Protein AF-A0A7V9K5A1-F1 (afdb_monomer_lite)

Structure (mmCIF, N/CA/C/O backbone):
data_AF-A0A7V9K5A1-F1
#
_entry.id   AF-A0A7V9K5A1-F1
#
loop_
_atom_site.group_PDB
_atom_site.id
_atom_site.type_symbol
_atom_site.label_atom_id
_atom_site.label_alt_id
_atom_site.label_comp_id
_atom_site.label_asym_id
_atom_site.label_entity_id
_atom_site.label_seq_id
_atom_site.pdbx_PDB_ins_code
_atom_site.Cartn_x
_atom_site.Cartn_y
_atom_site.Cartn_z
_atom_site.occupancy
_atom_site.B_iso_or_equiv
_atom_site.auth_seq_id
_atom_site.auth_comp_id
_atom_site.auth_asym_id
_atom_site.auth_atom_id
_atom_site.pdbx_PDB_model_num
ATOM 1 N N . MET A 1 1 ? 57.295 -11.179 -77.279 1.00 50.59 1 MET A N 1
ATOM 2 C CA . MET A 1 1 ? 57.535 -10.781 -75.876 1.00 50.59 1 MET A CA 1
ATOM 3 C C . MET A 1 1 ? 56.888 -9.424 -75.658 1.00 50.59 1 MET A C 1
ATOM 5 O O . MET A 1 1 ? 57.442 -8.453 -76.146 1.00 50.59 1 MET A O 1
ATOM 9 N N . ASN A 1 2 ? 55.688 -9.393 -75.067 1.00 54.12 2 ASN A N 1
ATOM 10 C CA . ASN A 1 2 ? 55.142 -8.323 -74.210 1.00 54.12 2 ASN A CA 1
ATOM 11 C C . ASN A 1 2 ? 53.622 -8.500 -74.092 1.00 54.12 2 ASN A C 1
ATOM 13 O O . ASN A 1 2 ? 52.881 -7.949 -74.892 1.00 54.12 2 ASN A O 1
ATOM 17 N N . ASP A 1 3 ? 53.181 -9.272 -73.096 1.00 53.16 3 ASP A N 1
ATOM 18 C CA . ASP A 1 3 ? 51.768 -9.303 -72.670 1.00 53.16 3 ASP A CA 1
ATOM 19 C C . ASP A 1 3 ? 51.605 -9.429 -71.136 1.00 53.16 3 ASP A C 1
ATOM 21 O O . ASP A 1 3 ? 50.509 -9.600 -70.612 1.00 53.16 3 ASP A O 1
ATOM 25 N N . CYS A 1 4 ? 52.697 -9.296 -70.370 1.00 55.16 4 CYS A N 1
ATOM 26 C CA . CYS A 1 4 ? 52.668 -9.433 -68.906 1.00 55.16 4 CYS A CA 1
ATOM 27 C C . CYS A 1 4 ? 52.349 -8.121 -68.158 1.00 55.16 4 CYS A C 1
ATOM 29 O O . CYS A 1 4 ? 52.105 -8.154 -66.955 1.00 55.16 4 CYS A O 1
ATOM 31 N N . SER A 1 5 ? 52.329 -6.962 -68.829 1.00 60.62 5 SER A N 1
ATOM 32 C CA . SER A 1 5 ? 52.130 -5.657 -68.168 1.00 60.62 5 SER A CA 1
ATOM 33 C C . SER A 1 5 ? 50.655 -5.295 -67.933 1.00 60.62 5 SER A C 1
ATOM 35 O O . SER A 1 5 ? 50.351 -4.609 -66.962 1.00 60.62 5 SER A O 1
ATOM 37 N N . GLY A 1 6 ? 49.724 -5.782 -68.763 1.00 65.25 6 GLY A N 1
ATOM 38 C CA . GLY A 1 6 ? 48.288 -5.490 -68.616 1.00 65.25 6 GLY A CA 1
ATOM 39 C C . GLY A 1 6 ? 47.618 -6.239 -67.457 1.00 65.25 6 GLY A C 1
ATOM 40 O O . GLY A 1 6 ? 46.734 -5.701 -66.794 1.00 65.25 6 GLY A O 1
ATOM 41 N N . GLN A 1 7 ? 48.079 -7.457 -67.155 1.00 67.94 7 GLN A N 1
ATOM 42 C CA . GLN A 1 7 ? 47.508 -8.286 -66.085 1.00 67.94 7 GLN A CA 1
ATOM 43 C C . GLN A 1 7 ? 47.865 -7.773 -64.678 1.00 67.94 7 GLN A C 1
ATOM 45 O O . GLN A 1 7 ? 47.037 -7.848 -63.772 1.00 67.94 7 GLN A O 1
ATOM 50 N N . GLY A 1 8 ? 49.055 -7.183 -64.495 1.00 75.00 8 GLY A N 1
ATOM 51 C CA . GLY A 1 8 ? 49.462 -6.584 -63.217 1.00 75.00 8 GLY A CA 1
ATOM 52 C C . GLY A 1 8 ? 48.643 -5.346 -62.825 1.00 75.00 8 GLY A C 1
ATOM 53 O O . GLY A 1 8 ? 48.349 -5.153 -61.646 1.00 75.00 8 GLY A O 1
ATOM 54 N N . SER A 1 9 ? 48.211 -4.544 -63.806 1.00 80.81 9 SER A N 1
ATOM 55 C CA . SER A 1 9 ? 47.408 -3.333 -63.567 1.00 80.81 9 SER A CA 1
ATOM 56 C C . SER A 1 9 ? 45.998 -3.665 -63.078 1.00 80.81 9 SER A C 1
ATOM 58 O O . SER A 1 9 ? 45.527 -3.078 -62.111 1.00 80.81 9 SER A O 1
ATOM 60 N N . ILE A 1 10 ? 45.342 -4.656 -63.693 1.00 85.56 10 ILE A N 1
ATOM 61 C CA . ILE A 1 10 ? 43.977 -5.057 -63.317 1.00 85.56 10 ILE A CA 1
ATOM 62 C C . ILE A 1 10 ? 43.953 -5.642 -61.898 1.00 85.56 10 ILE A C 1
ATOM 64 O O . ILE A 1 10 ? 43.042 -5.353 -61.125 1.00 85.56 10 ILE A O 1
ATOM 68 N N . ALA A 1 11 ? 44.968 -6.431 -61.530 1.00 88.56 11 ALA A N 1
ATOM 69 C CA . ALA A 1 11 ? 45.096 -6.966 -60.176 1.00 88.56 11 ALA A CA 1
ATOM 70 C C . ALA A 1 11 ? 45.315 -5.857 -59.128 1.00 88.56 11 ALA A C 1
ATOM 72 O O . ALA A 1 11 ? 44.741 -5.923 -58.039 1.00 88.56 11 ALA A O 1
ATOM 73 N N . SER A 1 12 ? 46.095 -4.823 -59.462 1.00 89.31 12 SER A N 1
ATOM 74 C CA . SER A 1 12 ? 46.315 -3.662 -58.591 1.00 89.31 12 SER A CA 1
ATOM 75 C C . SER A 1 12 ? 45.040 -2.833 -58.401 1.00 89.31 12 SER A C 1
ATOM 77 O O . SER A 1 12 ? 44.660 -2.566 -57.260 1.00 89.31 12 SER A O 1
ATOM 79 N N . ASP A 1 13 ? 44.336 -2.506 -59.489 1.00 91.94 13 ASP A N 1
ATOM 80 C CA . ASP A 1 13 ? 43.082 -1.740 -59.454 1.00 91.94 13 ASP A CA 1
ATOM 81 C C . ASP A 1 13 ? 41.981 -2.491 -58.696 1.00 91.94 13 ASP A C 1
ATOM 83 O O . ASP A 1 13 ? 41.226 -1.903 -57.917 1.00 91.94 13 ASP A O 1
ATOM 87 N N . ALA A 1 14 ? 41.889 -3.811 -58.886 1.00 92.38 14 ALA A N 1
ATOM 88 C CA . ALA A 1 14 ? 40.959 -4.653 -58.141 1.00 92.38 14 ALA A CA 1
ATOM 89 C C . ALA A 1 14 ? 41.291 -4.659 -56.641 1.00 92.38 14 ALA A C 1
ATOM 91 O O . ALA A 1 14 ? 40.394 -4.495 -55.814 1.00 92.38 14 ALA A O 1
ATOM 92 N N . ALA A 1 15 ? 42.570 -4.787 -56.276 1.00 93.25 15 ALA A N 1
ATOM 93 C CA . ALA A 1 15 ? 42.999 -4.748 -54.882 1.00 93.25 15 ALA A CA 1
ATOM 94 C C . ALA A 1 15 ? 42.748 -3.374 -54.235 1.00 93.25 15 ALA A C 1
ATOM 96 O O . ALA A 1 15 ? 42.379 -3.303 -53.063 1.00 93.25 15 ALA A O 1
ATOM 97 N N . GLU A 1 16 ? 42.906 -2.281 -54.982 1.00 95.00 16 GLU A N 1
ATOM 98 C CA . GLU A 1 16 ? 42.612 -0.927 -54.507 1.00 95.00 16 GLU A CA 1
ATOM 99 C C . GLU A 1 16 ? 41.114 -0.695 -54.300 1.00 95.00 16 GLU A C 1
ATOM 101 O O . GLU A 1 16 ? 40.710 -0.197 -53.247 1.00 95.00 16 GLU A O 1
ATOM 106 N N . ARG A 1 17 ? 40.272 -1.152 -55.235 1.00 95.62 17 ARG A N 1
ATOM 107 C CA . ARG A 1 17 ? 38.810 -1.117 -55.075 1.00 95.62 17 ARG A CA 1
ATOM 108 C C . ARG A 1 17 ? 38.350 -1.924 -53.868 1.00 95.62 17 ARG A C 1
ATOM 110 O O . ARG A 1 17 ? 37.529 -1.436 -53.099 1.00 95.62 17 ARG A O 1
ATOM 117 N N . VAL A 1 18 ? 38.898 -3.124 -53.663 1.00 96.94 18 VAL A N 1
ATOM 118 C CA . VAL A 1 18 ? 38.578 -3.942 -52.482 1.00 96.94 18 VAL A CA 1
ATOM 119 C C . VAL A 1 18 ? 38.987 -3.221 -51.196 1.00 96.94 18 VAL A C 1
ATOM 121 O O . VAL A 1 18 ? 38.174 -3.135 -50.281 1.00 96.94 18 VAL A O 1
ATOM 124 N N . ARG A 1 19 ? 40.189 -2.628 -51.131 1.00 96.31 19 ARG A N 1
ATOM 125 C CA . ARG A 1 19 ? 40.619 -1.833 -49.963 1.00 96.31 19 ARG A CA 1
ATOM 126 C C . ARG A 1 19 ? 39.696 -0.642 -49.696 1.00 96.31 19 ARG A C 1
ATOM 128 O O . ARG A 1 19 ? 39.358 -0.392 -48.544 1.00 96.31 19 ARG A O 1
ATOM 135 N N . SER A 1 20 ? 39.258 0.060 -50.741 1.00 97.94 20 SER A N 1
ATOM 136 C CA . SER A 1 20 ? 38.322 1.183 -50.615 1.00 97.94 20 SER A CA 1
ATOM 137 C C . SER A 1 20 ? 36.955 0.742 -50.081 1.00 97.94 20 SER A C 1
ATOM 139 O O . SER A 1 20 ? 36.425 1.379 -49.173 1.00 97.94 20 SER A O 1
ATOM 141 N N . ILE A 1 21 ? 36.412 -0.372 -50.583 1.00 97.94 21 ILE A N 1
ATOM 142 C CA . ILE A 1 21 ? 35.133 -0.924 -50.113 1.00 97.94 21 ILE A CA 1
ATOM 143 C C . ILE A 1 21 ? 35.238 -1.370 -48.654 1.00 97.94 21 ILE A C 1
ATOM 145 O O . ILE A 1 21 ? 34.337 -1.082 -47.872 1.00 97.94 21 ILE A O 1
ATOM 149 N N . VAL A 1 22 ? 36.330 -2.039 -48.275 1.00 97.88 22 VAL A N 1
ATOM 150 C CA . VAL A 1 22 ? 36.548 -2.473 -46.888 1.00 97.88 22 VAL A CA 1
ATOM 151 C C . VAL A 1 22 ? 36.646 -1.265 -45.958 1.00 97.88 22 VAL A C 1
ATOM 153 O O . VAL A 1 22 ? 35.932 -1.229 -44.965 1.00 97.88 22 VAL A O 1
ATOM 156 N N . ALA A 1 23 ? 37.420 -0.236 -46.312 1.00 97.69 23 ALA A N 1
ATOM 157 C CA . ALA A 1 23 ? 37.512 0.986 -45.511 1.00 97.69 23 ALA A CA 1
ATOM 158 C C . ALA A 1 23 ? 36.153 1.703 -45.377 1.00 97.69 23 ALA A C 1
ATOM 160 O O . ALA A 1 23 ? 35.794 2.169 -44.295 1.00 97.69 23 ALA A O 1
ATOM 161 N N . ALA A 1 24 ? 35.364 1.752 -46.457 1.00 97.81 24 ALA A N 1
ATOM 162 C CA . ALA A 1 24 ? 34.010 2.296 -46.418 1.00 97.81 24 ALA A CA 1
ATOM 163 C C . ALA A 1 24 ? 33.099 1.470 -45.491 1.00 97.81 24 ALA A C 1
ATOM 165 O O . ALA A 1 24 ? 32.431 2.037 -44.627 1.00 97.81 24 ALA A O 1
ATOM 166 N N . ALA A 1 25 ? 33.120 0.141 -45.609 1.00 98.19 25 ALA A N 1
ATOM 167 C CA . ALA A 1 25 ? 32.341 -0.761 -44.765 1.00 98.19 25 ALA A CA 1
ATOM 168 C C . ALA A 1 25 ? 32.749 -0.682 -43.283 1.00 98.19 25 ALA A C 1
ATOM 170 O O . ALA A 1 25 ? 31.884 -0.680 -42.412 1.00 98.19 25 ALA A O 1
ATOM 171 N N . GLU A 1 26 ? 34.043 -0.565 -42.982 1.00 98.00 26 GLU A N 1
ATOM 172 C CA . GLU A 1 26 ? 34.558 -0.373 -41.622 1.00 98.00 26 GLU A CA 1
ATOM 173 C C . GLU A 1 26 ? 34.104 0.962 -41.026 1.00 98.00 26 GLU A C 1
ATOM 175 O O . GLU A 1 26 ? 33.678 1.005 -39.869 1.00 98.00 26 GLU A O 1
ATOM 180 N N . SER A 1 27 ? 34.143 2.039 -41.819 1.00 98.00 27 SER A N 1
ATOM 181 C CA . SER A 1 27 ? 33.654 3.353 -41.391 1.00 98.00 27 SER A CA 1
ATOM 182 C C . SER A 1 27 ? 32.149 3.337 -41.104 1.00 98.00 27 SER A C 1
ATOM 184 O O . SER A 1 27 ? 31.703 3.865 -40.084 1.00 98.00 27 SER A O 1
ATOM 186 N N . GLU A 1 28 ? 31.374 2.646 -41.941 1.00 98.12 28 GLU A N 1
ATOM 187 C CA . GLU A 1 28 ? 29.933 2.494 -41.765 1.00 98.12 28 GLU A CA 1
ATOM 188 C C . GLU A 1 28 ? 29.614 1.628 -40.540 1.00 98.12 28 GLU A C 1
ATOM 190 O O . GLU A 1 28 ? 28.780 1.994 -39.716 1.00 98.12 28 GLU A O 1
ATOM 195 N N . ALA A 1 29 ? 30.342 0.527 -40.340 1.00 98.25 29 ALA A N 1
ATOM 196 C CA . ALA A 1 29 ? 30.197 -0.321 -39.162 1.00 98.25 29 ALA A CA 1
ATOM 197 C C . ALA A 1 29 ? 30.581 0.410 -37.863 1.00 98.25 29 ALA A C 1
ATOM 199 O O . ALA A 1 29 ? 29.971 0.187 -36.815 1.00 98.25 29 ALA A O 1
ATOM 200 N N . ALA A 1 30 ? 31.588 1.288 -37.898 1.00 98.12 30 ALA A N 1
ATOM 201 C CA . ALA A 1 30 ? 31.929 2.143 -36.763 1.00 98.12 30 ALA A CA 1
ATOM 202 C C . ALA A 1 30 ? 30.800 3.133 -36.444 1.00 98.12 30 ALA A C 1
ATOM 204 O O . ALA A 1 30 ? 30.452 3.295 -35.274 1.00 98.12 30 ALA A O 1
ATOM 205 N N . ARG A 1 31 ? 30.180 3.725 -37.472 1.00 98.38 31 ARG A N 1
ATOM 206 C CA . ARG A 1 31 ? 29.032 4.621 -37.307 1.00 98.38 31 ARG A CA 1
ATOM 207 C C . ARG A 1 31 ? 27.826 3.903 -36.704 1.00 98.38 31 ARG A C 1
ATOM 209 O O . ARG A 1 31 ? 27.299 4.373 -35.703 1.00 98.38 31 ARG A O 1
ATOM 216 N N . ILE A 1 32 ? 27.455 2.742 -37.246 1.00 98.25 32 ILE A N 1
ATOM 217 C CA . ILE A 1 32 ? 26.324 1.946 -36.744 1.00 98.25 32 ILE A CA 1
ATOM 218 C C . ILE A 1 32 ? 26.537 1.564 -35.275 1.00 98.25 32 ILE A C 1
ATOM 220 O O . ILE A 1 32 ? 25.612 1.669 -34.474 1.00 98.25 32 ILE A O 1
ATOM 224 N N . ARG A 1 33 ? 27.755 1.150 -34.892 1.00 97.75 33 ARG A N 1
ATOM 225 C CA . ARG A 1 33 ? 28.067 0.838 -33.486 1.00 97.75 33 ARG A CA 1
ATOM 226 C C . ARG A 1 33 ? 27.899 2.051 -32.581 1.00 97.75 33 ARG A C 1
ATOM 228 O O . ARG A 1 33 ? 27.247 1.940 -31.551 1.00 97.75 33 ARG A O 1
ATOM 235 N N . TYR A 1 34 ? 28.442 3.198 -32.981 1.00 98.31 34 TYR A N 1
ATOM 236 C CA . TYR A 1 34 ? 28.324 4.429 -32.204 1.00 98.31 34 TYR A CA 1
ATOM 237 C C . TYR A 1 34 ? 26.862 4.877 -32.041 1.00 98.31 34 TYR A C 1
ATOM 239 O O . TYR A 1 34 ? 26.450 5.270 -30.950 1.00 98.31 34 TYR A O 1
ATOM 247 N N . GLU A 1 35 ? 26.061 4.788 -33.106 1.00 98.38 35 GLU A N 1
ATOM 248 C CA . GLU A 1 35 ? 24.625 5.083 -33.065 1.00 98.38 35 GLU A CA 1
ATOM 249 C C . GLU A 1 35 ? 23.886 4.118 -32.129 1.00 98.38 35 GLU A C 1
ATOM 251 O O . GLU A 1 35 ? 23.182 4.563 -31.224 1.00 98.38 35 GLU A O 1
ATOM 256 N N . ALA A 1 36 ? 24.127 2.810 -32.260 1.00 98.31 36 ALA A N 1
ATOM 257 C CA . ALA A 1 36 ? 23.511 1.796 -31.408 1.00 98.31 36 ALA A CA 1
ATOM 258 C C . ALA A 1 36 ? 23.883 1.960 -29.924 1.00 98.31 36 ALA A C 1
ATOM 260 O O . ALA A 1 36 ? 23.025 1.823 -29.051 1.00 98.31 36 ALA A O 1
ATOM 261 N N . GLU A 1 37 ? 25.142 2.280 -29.616 1.00 98.12 37 GLU A N 1
ATOM 262 C CA . GLU A 1 37 ? 25.592 2.558 -28.247 1.00 98.12 37 GLU A CA 1
ATOM 263 C C . GLU A 1 37 ? 24.910 3.801 -27.675 1.00 98.12 37 GLU A C 1
ATOM 265 O O . GLU A 1 37 ? 24.451 3.792 -26.530 1.00 98.12 37 GLU A O 1
ATOM 270 N N . ARG A 1 38 ? 24.799 4.866 -28.472 1.00 98.25 38 ARG A N 1
ATOM 271 C CA . ARG A 1 38 ? 24.118 6.095 -28.065 1.00 98.25 38 ARG A CA 1
ATOM 272 C C . ARG A 1 38 ? 22.631 5.854 -27.810 1.00 98.25 38 ARG A C 1
ATOM 274 O O . ARG A 1 38 ? 22.099 6.348 -26.815 1.00 98.25 38 ARG A O 1
ATOM 281 N N . ASP A 1 39 ? 21.973 5.079 -28.662 1.00 98.00 39 ASP A N 1
ATOM 282 C CA . ASP A 1 39 ? 20.566 4.718 -28.500 1.00 98.00 39 ASP A CA 1
ATOM 283 C C . ASP A 1 39 ? 20.348 3.837 -27.269 1.00 98.00 39 ASP A C 1
ATOM 285 O O . ASP A 1 39 ? 19.442 4.105 -26.477 1.00 98.00 39 ASP A O 1
ATOM 289 N N . ALA A 1 40 ? 21.225 2.856 -27.035 1.00 97.94 40 ALA A N 1
ATOM 290 C CA . ALA A 1 40 ? 21.198 2.038 -25.827 1.00 97.94 40 ALA A CA 1
ATOM 291 C C . ALA A 1 40 ? 21.363 2.894 -24.561 1.00 97.94 40 ALA A C 1
ATOM 293 O O . ALA A 1 40 ? 20.607 2.733 -23.602 1.00 97.94 40 ALA A O 1
ATOM 294 N N . GLN A 1 41 ? 22.294 3.853 -24.563 1.00 97.62 41 GLN A N 1
ATOM 295 C CA . GLN A 1 41 ? 22.484 4.781 -23.444 1.00 97.62 41 GLN A CA 1
ATOM 296 C C . GLN A 1 41 ? 21.258 5.669 -23.208 1.00 97.62 41 GLN A C 1
ATOM 298 O O . GLN A 1 41 ? 20.864 5.888 -22.061 1.00 97.62 41 GLN A O 1
ATOM 303 N N . ASN A 1 42 ? 20.630 6.166 -24.274 1.00 98.06 42 ASN A N 1
ATOM 304 C CA . ASN A 1 42 ? 19.407 6.957 -24.161 1.00 98.06 42 ASN A CA 1
ATOM 305 C C . ASN A 1 42 ? 18.246 6.121 -23.612 1.00 98.06 42 ASN A C 1
ATOM 307 O O . ASN A 1 42 ? 17.504 6.597 -22.753 1.00 98.06 42 ASN A O 1
ATOM 311 N N . HIS A 1 43 ? 18.115 4.872 -24.061 1.00 98.06 43 HIS A N 1
ATOM 312 C CA . HIS A 1 43 ? 17.088 3.959 -23.575 1.00 98.06 43 HIS A CA 1
ATOM 313 C C . HIS A 1 43 ? 17.286 3.619 -22.093 1.00 98.06 43 HIS A C 1
ATOM 315 O O . HIS A 1 43 ? 16.324 3.647 -21.329 1.00 98.06 43 HIS A O 1
ATOM 321 N N . LEU A 1 44 ? 18.526 3.354 -21.664 1.00 97.44 44 LEU A N 1
ATOM 322 C CA . LEU A 1 44 ? 18.850 3.109 -20.255 1.00 97.44 44 LEU A CA 1
ATOM 323 C C . LEU A 1 44 ? 18.500 4.313 -19.380 1.00 97.44 44 LEU A C 1
ATOM 325 O O . LEU A 1 44 ? 17.819 4.144 -18.372 1.00 97.44 44 LEU A O 1
ATOM 329 N N . ARG A 1 45 ? 18.882 5.525 -19.800 1.00 97.50 45 ARG A N 1
ATOM 330 C CA . ARG A 1 45 ? 18.532 6.757 -19.080 1.00 97.50 45 ARG A CA 1
ATOM 331 C C . ARG A 1 45 ? 17.016 6.929 -18.970 1.00 97.50 45 ARG A C 1
ATOM 333 O O . ARG A 1 45 ? 16.503 7.204 -17.891 1.00 97.50 45 ARG A O 1
ATOM 340 N N . GLY A 1 46 ? 16.291 6.709 -20.067 1.00 97.38 46 GLY A N 1
ATOM 341 C CA . GLY A 1 46 ? 14.830 6.781 -20.072 1.00 97.38 46 GLY A CA 1
ATOM 342 C C . GLY A 1 46 ? 14.174 5.746 -19.152 1.00 97.38 46 GLY A C 1
ATOM 343 O O . GLY A 1 46 ? 13.227 6.074 -18.439 1.00 97.38 46 GLY A O 1
ATOM 344 N N . ALA A 1 47 ? 14.684 4.513 -19.130 1.00 97.50 47 ALA A N 1
ATOM 345 C CA . ALA A 1 47 ? 14.186 3.453 -18.257 1.00 97.50 47 ALA A CA 1
ATOM 346 C C . ALA A 1 47 ? 14.471 3.739 -16.773 1.00 97.50 47 ALA A C 1
ATOM 348 O O . ALA A 1 47 ? 13.606 3.519 -15.925 1.00 97.50 47 ALA A O 1
ATOM 349 N N . GLU A 1 48 ? 15.653 4.268 -16.453 1.00 97.38 48 GLU A N 1
ATOM 350 C CA . GLU A 1 48 ? 16.030 4.651 -15.090 1.00 97.38 48 GLU A CA 1
ATOM 351 C C . GLU A 1 48 ? 15.143 5.785 -14.562 1.00 97.38 48 GLU A C 1
ATOM 353 O O . GLU A 1 48 ? 14.574 5.669 -13.477 1.00 97.38 48 GLU A O 1
ATOM 358 N N . GLU A 1 49 ? 14.929 6.835 -15.358 1.00 97.88 49 GLU A N 1
ATOM 359 C CA . GLU A 1 49 ? 14.030 7.935 -14.995 1.00 97.88 49 GLU A CA 1
ATOM 360 C C . GLU A 1 49 ? 12.595 7.452 -14.740 1.00 97.88 49 GLU A C 1
ATOM 362 O O . GLU A 1 49 ? 11.940 7.906 -13.800 1.00 97.88 49 GLU A O 1
ATOM 367 N N . GLN A 1 50 ? 12.094 6.520 -15.557 1.00 95.69 50 GLN A N 1
ATOM 368 C CA . GLN A 1 50 ? 10.773 5.922 -15.354 1.00 95.69 50 GLN A CA 1
ATOM 369 C C . GLN A 1 50 ? 10.713 5.083 -14.076 1.00 95.69 50 GLN A C 1
ATOM 371 O O . GLN A 1 50 ? 9.737 5.186 -13.332 1.00 95.69 50 GLN A O 1
ATOM 376 N N . SER A 1 51 ? 11.753 4.294 -13.800 1.00 96.81 51 SER A N 1
ATOM 377 C CA . SER A 1 51 ? 11.855 3.484 -12.584 1.00 96.81 51 SER A CA 1
ATOM 378 C C . SER A 1 51 ? 11.838 4.355 -11.328 1.00 96.81 51 SER A C 1
ATOM 380 O O . SER A 1 51 ? 11.052 4.109 -10.416 1.00 96.81 51 SER A O 1
ATOM 382 N N . ILE A 1 52 ? 12.631 5.432 -11.315 1.00 97.88 52 ILE A N 1
ATOM 383 C CA . ILE A 1 52 ? 12.674 6.388 -10.201 1.00 97.88 52 ILE A CA 1
ATOM 384 C C . ILE A 1 52 ? 11.289 6.991 -9.960 1.00 97.88 52 ILE A C 1
ATOM 386 O O . ILE A 1 52 ? 10.810 6.996 -8.829 1.00 97.88 52 ILE A O 1
ATOM 390 N N . ARG A 1 53 ? 10.606 7.441 -11.021 1.00 97.25 53 ARG A N 1
ATOM 391 C CA . ARG A 1 53 ? 9.248 7.996 -10.901 1.00 97.25 53 ARG A CA 1
ATOM 392 C C . ARG A 1 53 ? 8.262 6.979 -10.337 1.00 97.25 53 ARG A C 1
ATOM 394 O O . ARG A 1 53 ? 7.486 7.317 -9.451 1.00 97.25 53 ARG A O 1
ATOM 401 N N . PHE A 1 54 ? 8.312 5.740 -10.819 1.00 97.50 54 PHE A N 1
ATOM 402 C CA . PHE A 1 54 ? 7.436 4.679 -10.331 1.00 97.50 54 PHE A CA 1
ATOM 403 C C . PHE A 1 54 ? 7.678 4.373 -8.847 1.00 97.50 54 PHE A C 1
ATOM 405 O O . PHE A 1 54 ? 6.720 4.236 -8.088 1.00 97.50 54 PHE A O 1
ATOM 412 N N . LEU A 1 55 ? 8.942 4.303 -8.420 1.00 97.81 55 LEU A N 1
ATOM 413 C CA . LEU A 1 55 ? 9.301 4.083 -7.018 1.00 97.81 55 LEU A CA 1
ATOM 414 C C . LEU A 1 55 ? 8.850 5.239 -6.120 1.00 97.81 55 LEU A C 1
ATOM 416 O O . LEU A 1 55 ? 8.302 4.990 -5.046 1.00 97.81 55 LEU A O 1
ATOM 420 N N . ASP A 1 56 ? 9.027 6.483 -6.562 1.00 98.38 56 ASP A N 1
ATOM 421 C CA . ASP A 1 56 ? 8.565 7.661 -5.826 1.00 98.38 56 ASP A CA 1
ATOM 422 C C . ASP A 1 56 ? 7.041 7.675 -5.677 1.00 98.38 56 ASP A C 1
ATOM 424 O O . ASP A 1 56 ? 6.521 7.937 -4.589 1.00 98.38 56 ASP A O 1
ATOM 428 N N . ASP A 1 57 ? 6.310 7.358 -6.744 1.00 98.06 57 ASP A N 1
ATOM 429 C CA . ASP A 1 57 ? 4.851 7.300 -6.705 1.00 98.06 57 ASP A CA 1
ATOM 430 C C . ASP A 1 57 ? 4.357 6.158 -5.807 1.00 98.06 57 ASP A C 1
ATOM 432 O O . ASP A 1 57 ? 3.466 6.369 -4.980 1.00 98.06 57 ASP A O 1
ATOM 436 N N . ALA A 1 58 ? 4.974 4.976 -5.891 1.00 98.00 58 ALA A N 1
ATOM 437 C CA . ALA A 1 58 ? 4.669 3.852 -5.008 1.00 98.00 58 ALA A CA 1
ATOM 438 C C . ALA A 1 58 ? 4.951 4.192 -3.535 1.00 98.00 58 ALA A C 1
ATOM 440 O O . ALA A 1 58 ? 4.144 3.879 -2.656 1.00 98.00 58 ALA A O 1
ATOM 441 N N . LYS A 1 59 ? 6.058 4.889 -3.255 1.00 98.38 59 LYS A N 1
ATOM 442 C CA . LYS A 1 59 ? 6.409 5.344 -1.907 1.00 98.38 59 LYS A CA 1
ATOM 443 C C . LYS A 1 59 ? 5.377 6.327 -1.358 1.00 98.38 59 LYS A C 1
ATOM 445 O O . LYS A 1 59 ? 4.897 6.129 -0.245 1.00 98.38 59 LYS A O 1
ATOM 450 N N . ARG A 1 60 ? 4.976 7.332 -2.142 1.00 98.44 60 ARG A N 1
ATOM 451 C CA . ARG A 1 60 ? 3.935 8.296 -1.736 1.00 98.44 60 ARG A CA 1
ATOM 452 C C . ARG A 1 60 ? 2.606 7.608 -1.434 1.00 98.44 60 ARG A C 1
ATOM 454 O O . ARG A 1 60 ? 1.931 7.973 -0.475 1.00 98.44 60 ARG A O 1
ATOM 461 N N . GLN A 1 61 ? 2.229 6.609 -2.232 1.00 98.19 61 GLN A N 1
ATOM 462 C CA . GLN A 1 61 ? 1.017 5.824 -1.985 1.00 98.19 61 GLN A CA 1
ATOM 463 C C . GLN A 1 61 ? 1.114 5.036 -0.673 1.00 98.19 61 GLN A C 1
ATOM 465 O O . GLN A 1 61 ? 0.178 5.065 0.126 1.00 98.19 61 GLN A O 1
ATOM 470 N N . ALA A 1 62 ? 2.247 4.375 -0.425 1.00 98.25 62 ALA A N 1
ATOM 471 C CA . ALA A 1 62 ? 2.474 3.631 0.810 1.00 98.25 62 ALA A CA 1
ATOM 472 C C . ALA A 1 62 ? 2.441 4.545 2.047 1.00 98.25 62 ALA A C 1
ATOM 474 O O . ALA A 1 62 ? 1.753 4.235 3.019 1.00 98.25 62 ALA A O 1
ATOM 475 N N . GLU A 1 63 ? 3.120 5.693 1.995 1.00 98.50 63 GLU A N 1
ATOM 476 C CA . GLU A 1 63 ? 3.107 6.697 3.067 1.00 98.50 63 GLU A CA 1
ATOM 477 C C . GLU A 1 63 ? 1.688 7.223 3.330 1.00 98.50 63 GLU A C 1
ATOM 479 O O . GLU A 1 63 ? 1.269 7.323 4.483 1.00 98.50 63 GLU A O 1
ATOM 484 N N . GLY A 1 64 ? 0.907 7.471 2.273 1.00 98.50 64 GLY A N 1
ATOM 485 C CA . GLY A 1 64 ? -0.495 7.871 2.394 1.00 98.50 64 GLY A CA 1
ATOM 486 C C . GLY A 1 64 ? -1.355 6.835 3.126 1.00 98.50 64 GLY A C 1
ATOM 487 O O . GLY A 1 64 ? -2.110 7.192 4.030 1.00 98.50 64 GLY A O 1
ATOM 488 N N . LEU A 1 65 ? -1.204 5.550 2.789 1.00 98.06 65 LEU A N 1
ATOM 489 C CA . LEU A 1 65 ? -1.933 4.459 3.448 1.00 98.06 65 LEU A CA 1
ATOM 490 C C . LEU A 1 65 ? -1.531 4.297 4.918 1.00 98.06 65 LEU A C 1
ATOM 492 O O . LEU A 1 65 ? -2.390 4.050 5.765 1.00 98.06 65 LEU A O 1
ATOM 496 N N . VAL A 1 66 ? -0.242 4.437 5.237 1.00 98.50 66 VAL A N 1
ATOM 497 C CA . VAL A 1 66 ? 0.245 4.377 6.624 1.00 98.50 66 VAL A CA 1
ATOM 498 C C . VAL A 1 66 ? -0.349 5.516 7.448 1.00 98.50 66 VAL A C 1
ATOM 500 O O . VAL A 1 66 ? -0.860 5.268 8.540 1.00 98.50 66 VAL A O 1
ATOM 503 N N . GLU A 1 67 ? -0.361 6.738 6.919 1.00 98.56 67 GLU A N 1
ATOM 504 C CA . GLU A 1 67 ? -0.956 7.886 7.608 1.00 98.56 67 GLU A CA 1
ATOM 505 C C . GLU A 1 67 ? -2.471 7.745 7.788 1.00 98.56 67 GLU A C 1
ATOM 507 O O . GLU A 1 67 ? -3.001 8.058 8.856 1.00 98.56 67 GLU A O 1
ATOM 512 N N . GLU A 1 68 ? -3.180 7.222 6.787 1.00 98.44 68 GLU A N 1
ATOM 513 C CA . GLU A 1 68 ? -4.607 6.920 6.910 1.00 98.44 68 GLU A CA 1
ATOM 514 C C . GLU A 1 68 ? -4.863 5.886 8.015 1.00 98.44 68 GLU A C 1
ATOM 516 O O . GLU A 1 68 ? -5.713 6.090 8.888 1.00 98.44 68 GLU A O 1
ATOM 521 N N . ARG A 1 69 ? -4.093 4.791 8.026 1.00 98.38 69 ARG A N 1
ATOM 522 C CA . ARG A 1 69 ? -4.211 3.738 9.042 1.00 98.38 69 ARG A CA 1
ATOM 523 C C . ARG A 1 69 ? -3.879 4.258 10.430 1.00 98.38 69 ARG A C 1
ATOM 525 O O . ARG A 1 69 ? -4.621 3.951 11.361 1.00 98.38 69 ARG A O 1
ATOM 532 N N . ARG A 1 70 ? -2.832 5.075 10.568 1.00 98.69 70 ARG A N 1
ATOM 533 C CA . ARG A 1 70 ? -2.464 5.721 11.833 1.00 98.69 70 ARG A CA 1
ATOM 534 C C . ARG A 1 70 ? -3.617 6.569 12.365 1.00 98.69 70 ARG A C 1
ATOM 536 O O . ARG A 1 70 ? -4.058 6.341 13.487 1.00 98.69 70 ARG A O 1
ATOM 543 N N . ARG A 1 71 ? -4.178 7.458 11.537 1.00 98.50 71 ARG A N 1
ATOM 544 C CA . ARG A 1 71 ? -5.340 8.286 11.913 1.00 98.50 71 ARG A CA 1
ATOM 545 C C . ARG A 1 71 ? -6.541 7.439 12.318 1.00 98.50 71 ARG A C 1
ATOM 547 O O . ARG A 1 71 ? -7.208 7.744 13.301 1.00 98.50 71 ARG A O 1
ATOM 554 N N . ARG A 1 72 ? -6.815 6.354 11.587 1.00 98.38 72 ARG A N 1
ATOM 555 C CA . ARG A 1 72 ? -7.936 5.464 11.905 1.00 98.38 72 ARG A CA 1
ATOM 556 C C . ARG A 1 72 ? -7.732 4.723 13.224 1.00 98.38 72 ARG A C 1
ATOM 558 O O . ARG A 1 72 ? -8.694 4.553 13.968 1.00 98.38 72 ARG A O 1
ATOM 565 N N . ILE A 1 73 ? -6.510 4.282 13.510 1.00 98.62 73 ILE A N 1
ATOM 566 C CA . ILE A 1 73 ? -6.159 3.644 14.784 1.00 98.62 73 ILE A CA 1
ATOM 567 C C . ILE A 1 73 ? -6.311 4.643 15.930 1.00 98.62 73 ILE A C 1
ATOM 569 O O . ILE A 1 73 ? -6.918 4.298 16.937 1.00 98.62 73 ILE A O 1
ATOM 573 N N . GLU A 1 74 ? -5.837 5.879 15.768 1.00 98.56 74 GLU A N 1
ATOM 574 C CA . GLU A 1 74 ? -6.006 6.944 16.766 1.00 98.56 74 GLU A CA 1
ATOM 575 C C . GLU A 1 74 ? -7.486 7.222 17.046 1.00 98.56 74 GLU A C 1
ATOM 577 O O . GLU A 1 74 ? -7.906 7.264 18.201 1.00 98.56 74 GLU A O 1
ATOM 582 N N . GLU A 1 75 ? -8.302 7.321 15.997 1.00 98.56 75 GLU A N 1
ATOM 583 C CA . GLU A 1 75 ? -9.746 7.520 16.116 1.00 98.56 75 GLU A CA 1
ATOM 584 C C . GLU A 1 75 ? -10.435 6.347 16.835 1.00 98.56 75 GLU A C 1
ATOM 586 O O . GLU A 1 75 ? -11.264 6.550 17.724 1.00 98.56 75 GLU A O 1
ATOM 591 N N . LEU A 1 76 ? -10.097 5.106 16.468 1.00 98.50 76 LEU A N 1
ATOM 592 C CA . LEU A 1 76 ? -10.644 3.905 17.101 1.00 98.50 76 LEU A CA 1
ATOM 593 C C . LEU A 1 76 ? -10.209 3.792 18.561 1.00 98.50 76 LEU A C 1
ATOM 595 O O . LEU A 1 76 ? -11.037 3.488 19.415 1.00 98.50 76 LEU A O 1
ATOM 599 N N . SER A 1 77 ? -8.940 4.076 18.853 1.00 98.38 77 SER A N 1
ATOM 600 C CA . SER A 1 77 ? -8.406 4.093 20.213 1.00 98.38 77 SER A CA 1
ATOM 601 C C . SER A 1 77 ? -9.122 5.137 21.062 1.00 98.38 77 SER A C 1
ATOM 603 O O . SER A 1 77 ? -9.552 4.825 22.168 1.00 98.38 77 SER A O 1
ATOM 605 N N . GLY A 1 78 ? -9.329 6.347 20.533 1.00 98.38 78 GLY A N 1
ATOM 606 C CA . GLY A 1 78 ? -10.095 7.388 21.218 1.00 98.38 78 GLY A CA 1
ATOM 607 C C . GLY A 1 78 ? -11.529 6.947 21.520 1.00 98.38 78 GLY A C 1
ATOM 608 O O . GLY A 1 78 ? -12.018 7.142 22.631 1.00 98.38 78 GLY A O 1
ATOM 609 N N . ARG A 1 79 ? -12.187 6.267 20.571 1.00 98.50 79 ARG A N 1
ATOM 610 C CA . ARG A 1 79 ? -13.528 5.698 20.784 1.00 98.50 79 ARG A CA 1
ATOM 611 C C . ARG A 1 79 ? -13.549 4.584 21.834 1.00 98.50 79 ARG A C 1
ATOM 613 O O . ARG A 1 79 ? -14.492 4.528 22.618 1.00 98.50 79 ARG A O 1
ATOM 620 N N . ILE A 1 80 ? -12.537 3.718 21.872 1.00 98.69 80 ILE A N 1
ATOM 621 C CA . ILE A 1 80 ? -12.426 2.650 22.880 1.00 98.69 80 ILE A CA 1
ATOM 622 C C . ILE A 1 80 ? -12.229 3.242 24.276 1.00 98.69 80 ILE A C 1
ATOM 624 O O . ILE A 1 80 ? -12.898 2.804 25.212 1.00 98.69 80 ILE A O 1
ATOM 628 N N . VAL A 1 81 ? -11.362 4.248 24.413 1.00 98.50 81 VAL A N 1
ATOM 629 C CA . VAL A 1 81 ? -11.136 4.941 25.690 1.00 98.50 81 VAL A CA 1
ATOM 630 C C . VAL A 1 81 ? -12.434 5.585 26.169 1.00 98.50 81 VAL A C 1
ATOM 632 O O . VAL A 1 81 ? -12.899 5.252 27.256 1.00 98.50 81 VAL A O 1
ATOM 635 N N . GLY A 1 82 ? -13.094 6.379 25.320 1.00 98.25 82 GLY A N 1
ATOM 636 C CA . GLY A 1 82 ? -14.364 7.016 25.685 1.00 98.25 82 GLY A CA 1
ATOM 637 C C . GLY A 1 82 ? -15.475 6.010 26.016 1.00 98.25 82 GLY A C 1
ATOM 638 O O . GLY A 1 82 ? -16.243 6.210 26.953 1.00 98.25 82 GLY A O 1
ATOM 639 N N . SER A 1 83 ? -15.546 4.880 25.302 1.00 97.75 83 SER A N 1
ATOM 640 C CA . SER A 1 83 ? -16.504 3.814 25.624 1.00 97.75 83 SER A CA 1
ATOM 641 C C . SER A 1 83 ? -16.196 3.125 26.954 1.00 97.75 83 SER A C 1
ATOM 643 O O . SER A 1 83 ? -17.124 2.674 27.623 1.00 97.75 83 SER A O 1
ATOM 645 N N . SER A 1 84 ? -14.919 3.002 27.318 1.00 98.44 84 SER A N 1
ATOM 646 C CA . SER A 1 84 ? -14.500 2.389 28.581 1.00 98.44 84 SER A CA 1
ATOM 647 C C . SER A 1 84 ? -14.825 3.304 29.759 1.00 98.44 84 SER A C 1
ATOM 649 O O . SER A 1 84 ? -15.356 2.834 30.758 1.00 98.44 84 SER A O 1
ATOM 651 N N . GLU A 1 85 ? -14.595 4.610 29.614 1.00 98.25 85 GLU A N 1
ATOM 652 C CA . GLU A 1 85 ? -14.972 5.621 30.610 1.00 98.25 85 GLU A CA 1
ATOM 653 C C . GLU A 1 85 ? -16.490 5.645 30.841 1.00 98.25 85 GLU A C 1
ATOM 655 O O . GLU A 1 85 ? -16.943 5.541 31.978 1.00 98.25 85 GLU A O 1
ATOM 660 N N . ALA A 1 86 ? -17.286 5.663 29.767 1.00 97.69 86 ALA A N 1
ATOM 661 C CA . ALA A 1 86 ? -18.746 5.613 29.868 1.00 97.69 86 ALA A CA 1
ATOM 662 C C . ALA A 1 86 ? -19.261 4.304 30.500 1.00 97.69 86 ALA A C 1
ATOM 664 O O . ALA A 1 86 ? -20.282 4.291 31.191 1.00 97.69 86 ALA A O 1
ATOM 665 N N . LEU A 1 87 ? -18.573 3.180 30.262 1.00 98.12 87 LEU A N 1
ATOM 666 C CA . LEU A 1 87 ? -18.919 1.903 30.884 1.00 98.12 87 LEU A CA 1
ATOM 667 C C . LEU A 1 87 ? -18.621 1.909 32.388 1.00 98.12 87 LEU A C 1
ATOM 669 O O . LEU A 1 87 ? -19.452 1.424 33.153 1.00 98.12 87 LEU A O 1
ATOM 673 N N . LEU A 1 88 ? -17.477 2.462 32.803 1.00 97.75 88 LEU A N 1
ATOM 674 C CA . LEU A 1 88 ? -17.129 2.614 34.218 1.00 97.75 88 LEU A CA 1
ATOM 675 C C . LEU A 1 88 ? -18.164 3.480 34.942 1.00 97.75 88 LEU A C 1
ATOM 677 O O . LEU A 1 88 ? -18.718 3.044 35.946 1.00 97.75 88 LEU A O 1
ATOM 681 N N . GLU A 1 89 ? -18.538 4.622 34.360 1.00 97.44 89 GLU A N 1
ATOM 682 C CA . GLU A 1 89 ? -19.584 5.489 34.915 1.00 97.44 89 GLU A CA 1
ATOM 683 C C . GLU A 1 89 ? -20.925 4.747 35.062 1.00 97.44 89 GLU A C 1
ATOM 685 O O . GLU A 1 89 ? -21.644 4.899 36.051 1.00 97.44 89 GLU A O 1
ATOM 690 N N . ARG A 1 90 ? -21.282 3.892 34.097 1.00 96.94 90 ARG A N 1
ATOM 691 C CA . ARG A 1 90 ? -22.510 3.089 34.176 1.00 96.94 90 ARG A CA 1
ATOM 692 C C . ARG A 1 90 ? -22.466 2.048 35.298 1.00 96.94 90 ARG A C 1
ATOM 694 O O . ARG A 1 90 ? -23.506 1.795 35.906 1.00 96.94 90 ARG A O 1
ATOM 701 N N . ILE A 1 91 ? -21.310 1.435 35.547 1.00 97.88 91 ILE A N 1
ATOM 702 C CA . ILE A 1 91 ? -21.124 0.460 36.631 1.00 97.88 91 ILE A CA 1
ATOM 703 C C . ILE A 1 91 ? -21.222 1.163 37.987 1.00 97.88 91 ILE A C 1
ATOM 705 O O . ILE A 1 91 ? -22.006 0.723 38.824 1.00 97.88 91 ILE A O 1
ATOM 709 N N . ASP A 1 92 ? -20.546 2.300 38.158 1.00 96.44 92 ASP A N 1
ATOM 710 C CA . ASP A 1 92 ? -20.601 3.088 39.396 1.00 96.44 92 ASP A CA 1
ATOM 711 C C . ASP A 1 92 ? -22.040 3.526 39.723 1.00 96.44 92 ASP A C 1
ATOM 713 O O . ASP A 1 92 ? -22.509 3.421 40.861 1.00 96.44 92 ASP A O 1
ATOM 717 N N . ASN A 1 93 ? -22.796 3.946 38.703 1.00 95.94 93 ASN A N 1
ATOM 718 C CA . ASN A 1 93 ? -24.216 4.264 38.849 1.00 95.94 93 ASN A CA 1
ATOM 719 C C . ASN A 1 93 ? -25.059 3.039 39.247 1.00 95.94 93 ASN A C 1
ATOM 721 O O . ASN A 1 93 ? -25.985 3.162 40.051 1.00 95.94 93 ASN A O 1
ATOM 725 N N . ALA A 1 94 ? -24.766 1.855 38.703 1.00 96.69 94 ALA A N 1
ATOM 726 C CA . ALA A 1 94 ? -25.476 0.628 39.058 1.00 96.69 94 ALA A CA 1
ATOM 727 C C . ALA A 1 94 ? -25.202 0.207 40.512 1.00 96.69 94 ALA A C 1
ATOM 729 O O . ALA A 1 94 ? -26.132 -0.206 41.211 1.00 96.69 94 ALA A O 1
ATOM 730 N N . ASP A 1 95 ? -23.967 0.373 40.989 1.00 96.50 95 ASP A N 1
ATOM 731 C CA . ASP A 1 95 ? -23.602 0.122 42.386 1.00 96.50 95 ASP A CA 1
ATOM 732 C C . ASP A 1 95 ? -24.314 1.089 43.341 1.00 96.50 95 ASP A C 1
ATOM 734 O O . ASP A 1 95 ? -24.838 0.670 44.378 1.00 96.50 95 ASP A O 1
ATOM 738 N N . ALA A 1 96 ? -24.441 2.365 42.964 1.00 94.06 96 ALA A N 1
ATOM 739 C CA . ALA A 1 96 ? -25.225 3.335 43.727 1.00 94.06 96 ALA A CA 1
ATOM 740 C C . ALA A 1 96 ? -26.713 2.944 43.810 1.00 94.06 96 ALA A C 1
ATOM 742 O O . ALA A 1 96 ? -27.304 2.979 44.892 1.00 94.06 96 ALA A O 1
ATOM 743 N N . VAL A 1 97 ? -27.315 2.520 42.692 1.00 96.44 97 VAL A N 1
ATOM 744 C CA . VAL A 1 97 ? -28.710 2.044 42.657 1.00 96.44 97 VAL A CA 1
ATOM 745 C C . VAL A 1 97 ? -28.893 0.806 43.537 1.00 96.44 97 VAL A C 1
ATOM 747 O O . VAL A 1 97 ? -29.891 0.702 44.251 1.00 96.44 97 VAL A O 1
ATOM 750 N N . ARG A 1 98 ? -27.929 -0.118 43.539 1.00 96.56 98 ARG A N 1
ATOM 751 C CA . ARG A 1 98 ? -27.966 -1.303 44.402 1.00 96.56 98 ARG A CA 1
ATOM 752 C C . ARG A 1 98 ? -27.948 -0.927 45.884 1.00 96.56 98 ARG A C 1
ATOM 754 O O . ARG A 1 98 ? -28.776 -1.432 46.635 1.00 96.56 98 ARG A O 1
ATOM 761 N N . LEU A 1 99 ? -27.062 -0.020 46.297 1.00 96.31 99 LEU A N 1
ATOM 762 C CA . LEU A 1 99 ? -27.003 0.457 47.685 1.00 96.31 99 LEU A CA 1
ATOM 763 C C . LEU A 1 99 ? -28.31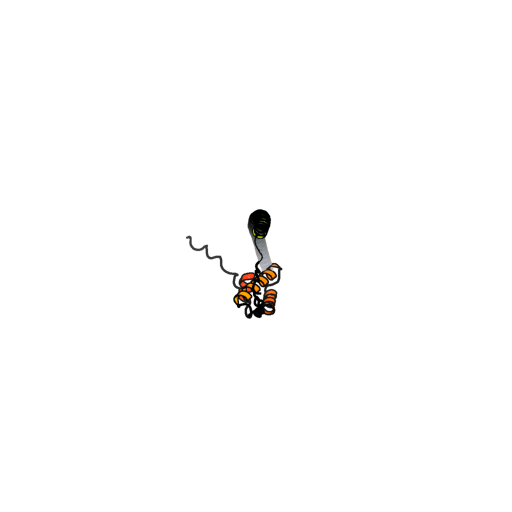1 1.135 48.116 1.00 96.31 99 LEU A C 1
ATOM 765 O O . LEU A 1 99 ? -28.788 0.921 49.231 1.00 96.31 99 LEU A O 1
ATOM 769 N N . GLN A 1 100 ? -28.917 1.926 47.225 1.00 94.88 100 GLN A N 1
ATOM 770 C CA . GLN A 1 100 ? -30.224 2.541 47.469 1.00 94.88 100 GLN A CA 1
ATOM 771 C C . GLN A 1 100 ? -31.329 1.489 47.625 1.00 94.88 100 GLN A C 1
ATOM 773 O O . GLN A 1 100 ? -32.166 1.610 48.520 1.00 94.88 100 GLN A O 1
ATOM 778 N N . LEU A 1 101 ? -31.325 0.448 46.789 1.00 97.38 101 LEU A N 1
ATOM 779 C CA . LEU A 1 101 ? -32.283 -0.650 46.879 1.00 97.38 101 LEU A CA 1
ATOM 780 C C . LEU A 1 101 ? -32.126 -1.434 48.188 1.00 97.38 101 LEU A C 1
ATOM 782 O O . LEU A 1 101 ? -33.129 -1.676 48.855 1.00 97.38 101 LEU A O 1
ATOM 786 N N . ASP A 1 102 ? -30.899 -1.773 48.590 1.00 97.81 102 ASP A N 1
ATOM 787 C CA . ASP A 1 102 ? -30.626 -2.474 49.853 1.00 97.81 102 ASP A CA 1
ATOM 788 C C . ASP A 1 102 ? -31.131 -1.660 51.061 1.00 97.81 102 ASP A C 1
ATOM 790 O O . ASP A 1 102 ? -31.779 -2.203 51.960 1.00 97.81 102 ASP A O 1
ATOM 794 N N . ALA A 1 103 ? -30.924 -0.338 51.052 1.00 95.94 103 ALA A N 1
ATOM 795 C CA . ALA A 1 103 ? -31.445 0.557 52.086 1.00 95.94 103 ALA A CA 1
ATOM 796 C C . ALA A 1 103 ? -32.986 0.593 52.116 1.00 95.94 103 ALA A C 1
ATOM 798 O O . ALA A 1 103 ? -33.588 0.537 53.191 1.00 95.94 103 ALA A O 1
ATOM 799 N N . LEU A 1 104 ? -33.637 0.650 50.948 1.00 97.06 104 LEU A N 1
ATOM 800 C CA . LEU A 1 104 ? -35.099 0.610 50.841 1.00 97.06 104 LEU A CA 1
ATOM 801 C C . LEU A 1 104 ? -35.673 -0.720 51.339 1.00 97.06 104 LEU A C 1
ATOM 803 O O . LEU A 1 104 ? -36.653 -0.720 52.083 1.00 97.06 104 LEU A O 1
ATOM 807 N N . VAL A 1 105 ? -35.057 -1.846 50.968 1.00 97.75 105 VAL A N 1
ATOM 808 C CA . VAL A 1 105 ? -35.451 -3.184 51.434 1.00 97.75 105 VAL A CA 1
ATOM 809 C C . VAL A 1 105 ? -35.329 -3.273 52.954 1.00 97.75 105 VAL A C 1
ATOM 811 O O . VAL A 1 105 ? -36.249 -3.765 53.610 1.00 97.75 105 VAL A O 1
ATOM 814 N N . HIS A 1 106 ? -34.247 -2.748 53.533 1.00 97.69 106 HIS A N 1
ATOM 815 C CA . HIS A 1 106 ? -34.068 -2.752 54.982 1.00 97.69 106 HIS A CA 1
ATOM 816 C C . HIS A 1 106 ? -35.123 -1.893 55.700 1.00 97.69 106 HIS A C 1
ATOM 818 O O . HIS A 1 106 ? -35.714 -2.345 56.685 1.00 97.69 106 HIS A O 1
ATOM 824 N N . ALA A 1 107 ? -35.411 -0.688 55.200 1.00 96.38 107 ALA A N 1
ATOM 825 C CA . ALA A 1 107 ? -36.446 0.179 55.763 1.00 96.38 107 ALA A CA 1
ATOM 826 C C . ALA A 1 107 ? -37.852 -0.446 55.654 1.00 96.38 107 ALA A C 1
ATOM 828 O O . ALA A 1 107 ? -38.668 -0.344 56.578 1.00 96.38 107 ALA A O 1
ATOM 829 N N . LEU A 1 108 ? -38.137 -1.139 54.546 1.00 96.69 108 LEU A N 1
ATOM 830 C CA . LEU A 1 108 ? -39.384 -1.881 54.372 1.00 96.69 108 LEU A CA 1
ATOM 831 C C . LEU A 1 108 ? -39.478 -3.057 55.359 1.00 96.69 108 LEU A C 1
ATOM 833 O O . LEU A 1 108 ? -40.534 -3.286 55.945 1.00 96.69 108 LEU A O 1
ATOM 837 N N . GLY A 1 109 ? -38.363 -3.750 55.608 1.00 95.50 109 GLY A N 1
ATOM 838 C CA . GLY A 1 109 ? -38.268 -4.781 56.642 1.00 95.50 109 GLY A CA 1
ATOM 839 C C . GLY A 1 109 ? -38.607 -4.242 58.032 1.00 95.50 109 GLY A C 1
ATOM 840 O O . GLY A 1 109 ? -39.461 -4.798 58.716 1.00 95.50 109 GLY A O 1
ATOM 841 N N . GLU A 1 110 ? -38.026 -3.105 58.427 1.00 95.44 110 GLU A N 1
ATOM 842 C CA . GLU A 1 110 ? -38.321 -2.481 59.724 1.00 95.44 110 GLU A CA 1
ATOM 843 C C . GLU A 1 110 ? -39.778 -2.027 59.867 1.00 95.44 110 GLU A C 1
ATOM 845 O O . GLU A 1 110 ? -40.356 -2.092 60.955 1.00 95.44 110 GLU A O 1
A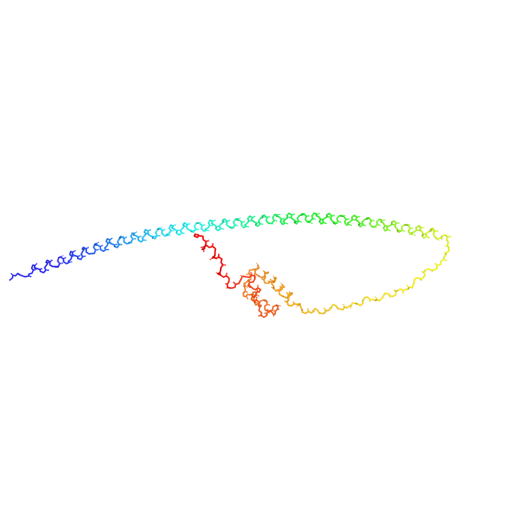TOM 850 N N . THR A 1 111 ? -40.376 -1.515 58.791 1.00 93.81 111 THR A N 1
ATOM 851 C CA . THR A 1 111 ? -41.776 -1.072 58.812 1.00 93.81 111 THR A CA 1
ATOM 852 C C . THR A 1 111 ? -42.741 -2.251 58.877 1.00 93.81 111 THR A C 1
ATOM 854 O O . THR A 1 111 ? -43.697 -2.182 59.647 1.00 93.81 111 THR A O 1
ATOM 857 N N . ALA A 1 112 ? -42.466 -3.355 58.175 1.00 93.12 112 ALA A N 1
ATOM 858 C CA . ALA A 1 112 ? -43.218 -4.603 58.310 1.00 93.12 112 ALA A CA 1
ATOM 859 C C . ALA A 1 112 ? -43.105 -5.189 59.732 1.00 93.12 112 ALA A C 1
ATOM 861 O O . ALA A 1 112 ? -44.103 -5.600 60.328 1.00 93.12 112 ALA A O 1
ATOM 862 N N . ASP A 1 113 ? -41.910 -5.150 60.317 1.00 92.75 113 ASP A N 1
ATOM 863 C CA . ASP A 1 113 ? -41.645 -5.540 61.703 1.00 92.75 113 ASP A CA 1
ATOM 864 C C . ASP A 1 113 ? -42.399 -4.668 62.720 1.00 92.75 113 ASP A C 1
ATOM 866 O O . ASP A 1 113 ? -42.926 -5.169 63.714 1.00 92.75 113 ASP A O 1
ATOM 870 N N . ARG A 1 114 ? -42.477 -3.349 62.497 1.00 88.62 114 ARG A N 1
ATOM 871 C CA . ARG A 1 114 ? -43.320 -2.473 63.328 1.00 88.62 114 ARG A CA 1
ATOM 872 C C . ARG A 1 114 ? -44.795 -2.807 63.146 1.00 88.62 114 ARG A C 1
ATOM 874 O O . ARG A 1 114 ? -45.472 -2.972 64.149 1.00 88.62 114 ARG A O 1
ATOM 881 N N . ALA A 1 115 ? -45.276 -2.966 61.914 1.00 86.69 115 ALA A N 1
ATOM 882 C CA . ALA A 1 115 ? -46.681 -3.261 61.632 1.00 86.69 115 ALA A CA 1
ATOM 883 C C . ALA A 1 115 ? -47.141 -4.589 62.255 1.00 86.69 115 ALA A C 1
ATOM 885 O O . ALA A 1 115 ? -48.248 -4.670 62.784 1.00 86.69 115 ALA A O 1
ATOM 886 N N . THR A 1 116 ? -46.289 -5.617 62.248 1.00 87.69 116 THR A N 1
ATOM 887 C CA . THR A 1 116 ? -46.572 -6.903 62.908 1.00 87.69 116 THR A CA 1
ATOM 888 C C . THR A 1 116 ? -46.555 -6.795 64.432 1.00 87.69 116 THR A C 1
ATOM 890 O O . THR A 1 116 ? -47.406 -7.400 65.079 1.00 87.69 116 THR A O 1
ATOM 893 N N . ARG A 1 117 ? -45.656 -5.995 65.025 1.00 81.38 117 ARG A N 1
ATOM 894 C CA . ARG A 1 117 ? -45.648 -5.734 66.479 1.00 81.38 117 ARG A CA 1
ATOM 895 C C . ARG A 1 117 ? -46.844 -4.894 66.935 1.00 81.38 117 ARG A C 1
ATOM 897 O O . ARG A 1 117 ? -47.410 -5.197 67.978 1.00 81.38 117 ARG A O 1
ATOM 904 N N . ASP A 1 118 ? -47.252 -3.903 66.145 1.00 73.06 118 ASP A N 1
ATOM 905 C CA . ASP A 1 118 ? -48.421 -3.052 66.423 1.00 73.06 118 ASP A CA 1
ATOM 906 C C . ASP A 1 118 ? -49.737 -3.831 66.239 1.00 73.06 118 ASP A C 1
ATOM 908 O O . ASP A 1 118 ? -50.682 -3.675 67.009 1.00 73.06 118 ASP A O 1
ATOM 912 N N . SER A 1 119 ? -49.771 -4.765 65.279 1.00 58.31 119 SER A N 1
ATOM 913 C CA . SER A 1 119 ? -50.889 -5.706 65.092 1.00 58.31 119 SER A CA 1
ATOM 914 C C . SER A 1 119 ? -50.885 -6.856 66.115 1.00 58.31 119 SER A C 1
ATOM 916 O O . SER A 1 119 ? -51.902 -7.509 66.324 1.00 58.31 119 SER A O 1
ATOM 918 N N . GLY A 1 120 ? -49.757 -7.100 66.792 1.00 50.88 120 GLY A N 1
ATOM 919 C CA . GLY A 1 120 ? -49.563 -8.181 67.765 1.00 50.88 120 GLY A CA 1
ATOM 920 C C . GLY A 1 120 ? -50.226 -7.964 69.131 1.00 50.88 120 GLY A C 1
ATOM 921 O O . GLY A 1 120 ? -50.185 -8.864 69.968 1.00 50.88 120 GLY A O 1
ATOM 922 N N . ALA A 1 121 ? -50.870 -6.814 69.362 1.00 47.91 121 ALA A N 1
ATOM 923 C CA . ALA A 1 121 ? -51.709 -6.561 70.539 1.00 47.91 121 ALA A CA 1
ATOM 924 C C . ALA A 1 121 ? -53.201 -6.905 70.321 1.00 47.91 121 ALA A C 1
ATOM 926 O O . ALA A 1 121 ? -54.046 -6.531 71.134 1.00 47.91 121 ALA A O 1
ATOM 927 N N . GLY A 1 122 ? -53.539 -7.641 69.256 1.00 42.19 122 GLY A N 1
ATOM 928 C CA . GLY A 1 122 ? -54.896 -8.120 68.994 1.00 42.19 122 GLY A CA 1
ATOM 929 C C . GLY A 1 122 ? -54.913 -9.449 68.246 1.00 42.19 122 GLY A C 1
ATOM 930 O O . GLY A 1 122 ? -54.890 -9.455 67.027 1.00 42.19 122 GLY A O 1
ATOM 931 N N . SER A 1 123 ? -55.010 -10.539 69.013 1.00 37.94 123 SER A N 1
ATOM 932 C CA . SER A 1 123 ? -55.483 -11.884 68.649 1.00 37.94 123 SER A CA 1
ATOM 933 C C . SER A 1 123 ? -54.901 -12.598 67.419 1.00 37.94 123 SER A C 1
ATOM 935 O O . SER A 1 123 ? -54.941 -12.151 66.280 1.00 37.94 123 SER A O 1
ATOM 937 N N . ALA A 1 124 ? -54.467 -13.829 67.690 1.00 51.12 124 ALA A N 1
ATOM 938 C CA . ALA A 1 124 ? -54.246 -14.887 66.720 1.00 51.12 124 ALA A CA 1
ATOM 939 C C . ALA A 1 124 ? -55.401 -15.014 65.717 1.00 51.12 124 ALA A C 1
ATOM 941 O O . ALA A 1 124 ? -56.541 -15.089 66.153 1.00 51.12 124 ALA A O 1
ATOM 942 N N . GLU A 1 125 ? -55.082 -15.175 64.430 1.00 38.78 125 GLU A N 1
ATOM 943 C CA . GLU A 1 125 ? -55.716 -16.171 63.562 1.00 38.78 125 GLU A CA 1
ATOM 944 C C . GLU A 1 125 ? -54.758 -16.605 62.443 1.00 38.78 125 GLU A C 1
ATOM 946 O O . GLU A 1 125 ? -53.924 -15.854 61.938 1.00 38.78 125 GLU A O 1
ATOM 951 N N . HIS A 1 126 ? -54.855 -17.891 62.122 1.00 48.97 126 HIS A N 1
ATOM 952 C CA . HIS A 1 126 ? -54.076 -18.614 61.136 1.00 48.97 126 HIS A CA 1
ATOM 953 C C . HIS A 1 126 ? -54.159 -18.005 59.734 1.00 48.97 126 HIS A C 1
ATOM 955 O O . HIS A 1 126 ? -55.219 -18.006 59.116 1.00 48.97 126 HIS A O 1
ATOM 961 N N . PHE A 1 127 ? -53.008 -17.655 59.157 1.00 38.41 127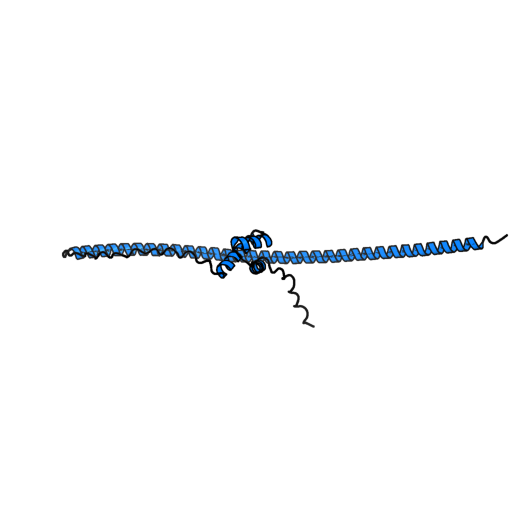 PHE A N 1
ATOM 962 C CA . PHE A 1 127 ? -52.871 -17.578 57.704 1.00 38.41 127 PHE A CA 1
ATOM 963 C C . PHE A 1 127 ? -52.180 -18.846 57.198 1.00 38.41 127 PHE A C 1
ATOM 965 O O . PHE A 1 127 ? -50.963 -18.911 57.031 1.00 38.41 127 PHE A O 1
ATOM 972 N N . GLN A 1 128 ? -52.972 -19.901 57.004 1.00 43.03 128 GLN A N 1
ATOM 973 C CA . GLN A 1 128 ? -52.528 -21.098 56.303 1.00 43.03 128 GLN A CA 1
ATOM 974 C C . GLN A 1 128 ? -52.632 -20.817 54.798 1.00 43.03 128 GLN A C 1
ATOM 976 O O . GLN A 1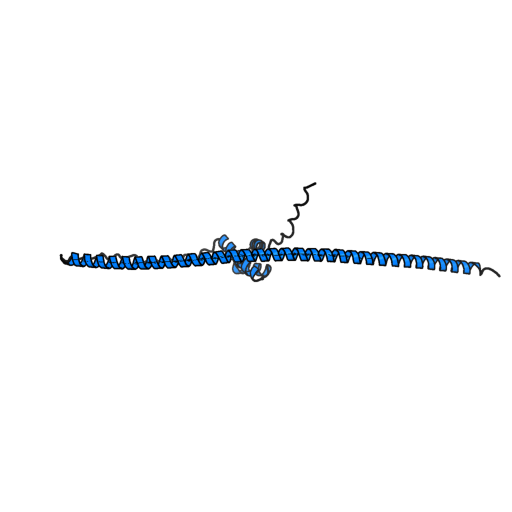 128 ? -53.713 -20.851 54.214 1.00 43.03 128 GLN A O 1
ATOM 981 N N . ALA A 1 129 ? -51.507 -20.474 54.172 1.00 46.25 129 ALA A N 1
ATOM 982 C CA . ALA A 1 129 ? -51.434 -20.337 52.723 1.00 46.25 129 ALA A CA 1
ATOM 983 C C . ALA A 1 129 ? -51.565 -21.727 52.069 1.00 46.25 129 ALA A C 1
ATOM 985 O O . ALA A 1 129 ? -50.873 -22.659 52.492 1.00 46.25 129 ALA A O 1
ATOM 986 N N . PRO A 1 130 ? -52.404 -21.906 51.033 1.00 44.97 130 PRO A N 1
ATOM 987 C CA . PRO A 1 130 ? -52.421 -23.155 50.292 1.00 44.97 130 PRO A CA 1
ATOM 988 C C . PRO A 1 130 ? -51.079 -23.315 49.572 1.00 44.97 130 PRO A C 1
ATOM 990 O O . PRO A 1 130 ? -50.634 -22.416 48.854 1.00 44.97 130 PRO A O 1
ATOM 993 N N . LEU A 1 131 ? -50.440 -24.469 49.771 1.00 44.09 131 LEU A N 1
ATOM 994 C CA . LEU A 1 131 ? -49.283 -24.924 49.006 1.00 44.09 131 LEU A CA 1
ATOM 995 C C . LEU A 1 131 ? -49.623 -24.850 47.512 1.00 44.09 131 LEU A C 1
ATOM 997 O O . LEU A 1 131 ? -50.286 -25.729 46.964 1.00 44.09 131 LEU A O 1
ATOM 1001 N N . ARG A 1 132 ? -49.169 -23.790 46.839 1.00 48.44 132 ARG A N 1
ATOM 1002 C CA . ARG A 1 132 ? -49.083 -23.774 45.382 1.00 48.44 132 ARG A CA 1
ATOM 1003 C C . ARG A 1 132 ? -47.966 -24.732 45.001 1.00 48.44 132 ARG A C 1
ATOM 1005 O O . ARG A 1 132 ? -46.790 -24.401 45.107 1.00 48.44 132 ARG A O 1
ATOM 1012 N N . THR A 1 133 ? -48.335 -25.925 44.554 1.00 47.09 133 THR A N 1
ATOM 1013 C CA . THR A 1 133 ? -47.444 -26.756 43.753 1.00 47.09 133 THR A CA 1
ATOM 1014 C C . THR A 1 133 ? -47.218 -26.015 42.435 1.00 47.09 133 THR A C 1
ATOM 1016 O O . THR A 1 133 ? -48.080 -26.031 41.555 1.00 47.09 133 THR A O 1
ATOM 1019 N N . SER A 1 134 ? -46.098 -25.304 42.305 1.00 47.66 134 SER A N 1
ATOM 1020 C CA . SER A 1 134 ? -45.618 -24.910 40.980 1.00 47.66 134 SER A CA 1
ATOM 1021 C C . SER A 1 134 ? -45.426 -26.187 40.161 1.00 47.66 134 SER A C 1
ATOM 1023 O O . SER A 1 134 ? -44.773 -27.109 40.659 1.00 47.66 134 SER A O 1
ATOM 1025 N N . PRO A 1 135 ? -45.955 -26.288 38.930 1.00 50.00 135 PRO A N 1
ATOM 1026 C CA . PRO A 1 135 ? -45.465 -27.305 38.018 1.00 50.00 135 PRO A CA 1
ATOM 1027 C C . PRO A 1 135 ? -43.968 -27.049 37.827 1.00 50.00 135 PRO A C 1
ATOM 1029 O O . PRO A 1 135 ? -43.547 -25.913 37.593 1.00 50.00 135 PRO A O 1
ATOM 1032 N N . ALA A 1 136 ? -43.164 -28.097 38.001 1.00 52.41 136 ALA A N 1
ATOM 1033 C CA . ALA A 1 136 ? -41.753 -28.060 37.655 1.00 52.41 136 ALA A CA 1
ATOM 1034 C C . ALA A 1 136 ? -41.612 -27.516 36.221 1.00 52.41 136 ALA A C 1
ATOM 1036 O O . ALA A 1 136 ? -42.433 -27.874 35.370 1.00 52.41 136 ALA A O 1
ATOM 1037 N N . PRO A 1 137 ? -40.618 -26.661 35.925 1.00 51.03 137 PRO A N 1
ATOM 1038 C CA . PRO A 1 137 ? -40.339 -26.315 34.546 1.00 51.03 137 PRO A CA 1
ATOM 1039 C C . PRO A 1 137 ? -39.981 -27.617 33.831 1.00 51.03 137 PRO A C 1
ATOM 1041 O O . PRO A 1 137 ? -38.957 -28.236 34.119 1.00 51.03 137 PRO A O 1
ATOM 1044 N N . THR A 1 138 ? -40.856 -28.060 32.932 1.00 45.19 138 THR A N 1
ATOM 1045 C CA . THR A 1 138 ? -40.501 -29.047 31.922 1.00 45.19 138 THR A CA 1
ATOM 1046 C C . THR A 1 138 ? -39.342 -28.440 31.152 1.00 45.19 138 THR A C 1
ATOM 1048 O O . THR A 1 138 ? -39.523 -27.494 30.390 1.00 45.19 138 THR A O 1
ATOM 1051 N N . TYR A 1 139 ? -38.136 -28.936 31.413 1.00 51.09 139 TYR A N 1
ATOM 1052 C CA . TYR A 1 139 ? -36.994 -28.673 30.561 1.00 51.09 139 TYR A CA 1
ATOM 1053 C C . TYR A 1 139 ? -37.297 -29.396 29.250 1.00 51.09 139 TYR A C 1
ATOM 1055 O O . TYR A 1 139 ? -37.130 -30.611 29.142 1.00 51.09 139 TYR A O 1
ATOM 1063 N N . GLU A 1 140 ? -37.854 -28.667 28.286 1.00 47.56 140 GLU A N 1
ATOM 1064 C CA . GLU A 1 140 ? -37.864 -29.122 26.907 1.00 47.56 140 GLU A CA 1
ATOM 1065 C C . GLU A 1 140 ? -36.388 -29.278 26.512 1.00 47.56 140 GLU A C 1
ATOM 1067 O O . GLU A 1 140 ? -35.611 -28.329 26.683 1.00 47.56 140 GLU A O 1
ATOM 1072 N N . PRO A 1 141 ? -35.938 -30.476 26.098 1.00 61.81 141 PRO A N 1
ATOM 1073 C CA . PRO A 1 141 ? -34.585 -30.621 25.590 1.00 61.81 141 PRO A CA 1
ATOM 1074 C C . PRO A 1 141 ? -34.415 -29.613 24.447 1.00 61.81 141 PRO A C 1
ATOM 1076 O O . PRO A 1 141 ? -35.343 -29.468 23.646 1.00 61.81 141 PRO A O 1
ATOM 1079 N N . PRO A 1 142 ? -33.279 -28.892 24.363 1.00 63.66 142 PRO A N 1
ATOM 1080 C CA . PRO A 1 142 ? -33.054 -27.980 23.253 1.00 63.66 142 PRO A CA 1
ATOM 1081 C C . PRO A 1 142 ? -33.304 -28.754 21.954 1.00 63.66 142 PRO A C 1
ATOM 1083 O O . PRO A 1 142 ? -32.835 -29.895 21.849 1.00 63.66 142 PRO A O 1
ATOM 1086 N N . PRO A 1 143 ? -34.065 -28.194 20.993 1.00 55.59 143 PRO A N 1
ATOM 1087 C CA . PRO A 1 143 ? -34.272 -28.860 19.722 1.00 55.59 143 PRO A CA 1
ATOM 1088 C C . PRO A 1 143 ? -32.890 -29.196 19.172 1.00 55.59 143 PRO A C 1
ATOM 1090 O O . PRO A 1 143 ? -32.037 -28.311 19.057 1.00 55.59 143 PRO A O 1
ATOM 1093 N N . ALA A 1 144 ? -32.648 -30.487 18.924 1.00 58.72 144 ALA A N 1
ATOM 1094 C CA . ALA A 1 144 ? -31.451 -30.943 18.237 1.00 58.72 144 ALA A CA 1
ATOM 1095 C C . ALA A 1 144 ? -31.275 -30.027 17.028 1.00 58.72 144 ALA A C 1
ATOM 1097 O O . ALA A 1 144 ? -32.204 -29.913 16.227 1.00 58.72 144 ALA A O 1
ATOM 1098 N N . ALA A 1 145 ? -30.156 -29.299 17.002 1.00 55.09 145 ALA A N 1
ATOM 1099 C CA . ALA A 1 145 ? -29.928 -28.211 16.070 1.00 55.09 145 ALA A CA 1
ATOM 1100 C C . ALA A 1 145 ? -30.338 -28.658 14.666 1.00 55.09 145 ALA A C 1
ATOM 1102 O O . ALA A 1 145 ? -29.707 -29.542 14.081 1.00 55.09 145 ALA A O 1
ATOM 1103 N N . SER A 1 146 ? -31.417 -28.069 14.144 1.00 55.78 146 SER A N 1
ATOM 1104 C CA . SER A 1 146 ? -31.680 -28.125 12.714 1.00 55.78 146 SER A CA 1
ATOM 1105 C C . SER A 1 146 ? -30.387 -27.701 12.018 1.00 55.78 146 SER A C 1
ATOM 1107 O O . SER A 1 146 ? -29.753 -26.749 12.492 1.00 55.78 146 SER A O 1
ATOM 1109 N N . PRO A 1 147 ? -29.958 -28.395 10.947 1.00 59.38 147 PRO A N 1
ATOM 1110 C CA . PRO A 1 147 ? -28.787 -27.969 10.197 1.00 59.38 147 PRO A CA 1
ATOM 1111 C C . PRO A 1 147 ? -28.932 -26.472 9.893 1.00 59.38 147 PRO A C 1
ATOM 1113 O O . PRO A 1 147 ? -30.041 -26.043 9.547 1.00 59.38 147 PRO A O 1
ATOM 1116 N N . PRO A 1 148 ? -27.866 -25.677 10.113 1.00 57.62 148 PRO A N 1
ATOM 1117 C CA . PRO A 1 148 ? -27.921 -24.234 9.940 1.00 57.62 148 PRO A CA 1
ATOM 1118 C C . PRO A 1 148 ? -28.531 -23.930 8.578 1.00 57.62 148 PRO A C 1
ATOM 1120 O O . PRO A 1 148 ? -28.248 -24.627 7.597 1.00 57.62 148 PRO A O 1
ATOM 1123 N N . ALA A 1 149 ? -29.399 -22.919 8.522 1.00 58.25 149 ALA A N 1
ATOM 1124 C CA . ALA A 1 149 ? -29.970 -22.510 7.253 1.00 58.25 149 ALA A CA 1
ATOM 1125 C C . ALA A 1 149 ? -28.814 -22.262 6.260 1.00 58.25 149 ALA A C 1
ATOM 1127 O O . ALA A 1 149 ? -27.760 -21.774 6.674 1.00 58.25 149 ALA A O 1
ATOM 1128 N N . PRO A 1 150 ? -28.976 -22.554 4.956 1.00 61.22 150 PRO A N 1
ATOM 1129 C CA . PRO A 1 150 ? -27.875 -22.495 3.987 1.00 61.22 150 PRO A CA 1
ATOM 1130 C C . PRO A 1 150 ? -27.105 -21.164 3.981 1.00 61.22 150 PRO A C 1
ATOM 1132 O O . PRO A 1 150 ? -25.934 -21.123 3.623 1.00 61.22 150 PRO A O 1
ATOM 1135 N N . LYS A 1 151 ? -27.760 -20.074 4.404 1.00 61.22 151 LYS A N 1
ATOM 1136 C CA . LYS A 1 151 ? -27.172 -18.736 4.537 1.00 61.22 151 LYS A CA 1
ATOM 1137 C C . LYS A 1 151 ? -26.205 -18.618 5.720 1.00 61.22 151 LYS A C 1
ATOM 1139 O O . LYS A 1 151 ? -25.111 -18.102 5.536 1.00 61.22 151 LYS A O 1
ATOM 1144 N N . ASP A 1 152 ? -26.546 -19.182 6.876 1.00 68.50 152 ASP A N 1
ATOM 1145 C CA . ASP A 1 152 ? -25.699 -19.137 8.077 1.00 68.50 152 ASP A CA 1
ATOM 1146 C C . ASP A 1 152 ? -24.428 -19.983 7.886 1.00 68.50 152 ASP A C 1
ATOM 1148 O O . ASP A 1 152 ? -23.344 -19.637 8.358 1.00 68.50 152 ASP A O 1
ATOM 1152 N N . GLN A 1 153 ? -24.540 -21.078 7.124 1.00 69.38 153 GLN A N 1
ATOM 1153 C CA . GLN A 1 153 ? -23.395 -21.896 6.718 1.00 69.38 153 GLN A CA 1
ATOM 1154 C C . GLN A 1 153 ? -22.484 -21.155 5.722 1.00 69.38 153 GLN A C 1
ATOM 1156 O O . GLN A 1 153 ? -21.258 -21.286 5.790 1.00 69.38 153 GLN A O 1
ATOM 1161 N N . PHE A 1 154 ? -23.061 -20.340 4.832 1.00 74.69 154 PHE A N 1
ATOM 1162 C CA . PHE A 1 154 ? -22.324 -19.479 3.899 1.00 74.69 154 PHE A CA 1
ATOM 1163 C C . PHE A 1 154 ? -21.573 -18.349 4.622 1.00 74.69 154 PHE A C 1
ATOM 1165 O O . PHE A 1 154 ? -20.405 -18.092 4.331 1.00 74.69 154 PHE A O 1
ATOM 1172 N N . ASP A 1 155 ? -22.202 -17.717 5.613 1.00 81.25 155 ASP A N 1
ATOM 1173 C CA . ASP A 1 155 ? -21.573 -16.650 6.397 1.00 81.25 155 ASP A CA 1
ATOM 1174 C C . ASP A 1 155 ? -20.436 -17.191 7.280 1.00 81.25 155 ASP A C 1
ATOM 1176 O O . ASP A 1 155 ? -19.347 -16.610 7.331 1.00 81.25 155 ASP A O 1
ATOM 1180 N N . GLY A 1 156 ? -20.637 -18.353 7.912 1.00 84.31 156 GLY A N 1
ATOM 1181 C CA . GLY A 1 156 ? -19.598 -19.023 8.698 1.00 84.31 156 GLY A CA 1
ATOM 1182 C C . GLY A 1 156 ? -18.403 -19.484 7.856 1.00 84.31 156 GLY A C 1
ATOM 1183 O O . GLY A 1 156 ? -17.251 -19.270 8.238 1.00 84.31 156 GLY A O 1
ATOM 1184 N N . SER A 1 157 ? -18.655 -20.060 6.679 1.00 88.12 157 SER A N 1
ATOM 1185 C CA . SER A 1 157 ? -17.589 -20.486 5.761 1.00 88.12 157 SER A CA 1
ATOM 1186 C C . SER A 1 157 ? -16.797 -19.304 5.197 1.00 88.12 157 SER A C 1
ATOM 1188 O O . SER A 1 157 ? -15.573 -19.390 5.083 1.00 88.12 157 SER A O 1
ATOM 1190 N N . ARG A 1 158 ? -17.445 -18.162 4.937 1.00 88.06 158 ARG A N 1
ATOM 1191 C CA . ARG A 1 158 ? -16.768 -16.922 4.527 1.00 88.06 158 ARG A CA 1
ATOM 1192 C C . ARG A 1 158 ? -15.824 -16.382 5.600 1.00 88.06 158 ARG A C 1
ATOM 1194 O O . ARG A 1 158 ? -14.706 -15.984 5.278 1.00 88.06 158 ARG A O 1
ATOM 1201 N N . LEU A 1 159 ? -16.239 -16.390 6.868 1.00 90.75 159 LEU A N 1
ATOM 1202 C CA . LEU A 1 159 ? -15.391 -15.941 7.978 1.00 90.75 159 LEU A CA 1
ATOM 1203 C C . LEU A 1 159 ? -14.142 -16.813 8.133 1.00 90.75 159 LEU A C 1
ATOM 1205 O O . LEU A 1 159 ? -13.040 -16.285 8.284 1.00 90.75 159 LEU A O 1
ATOM 1209 N N . VAL A 1 160 ? -14.297 -18.136 8.034 1.00 91.19 160 VAL A N 1
ATOM 1210 C CA . VAL A 1 160 ? -13.163 -19.068 8.090 1.00 91.19 160 VAL A CA 1
ATOM 1211 C C . VAL A 1 160 ? -12.240 -18.886 6.885 1.00 91.19 160 VAL A C 1
ATOM 1213 O O . VAL A 1 160 ? -11.024 -18.828 7.055 1.00 91.19 160 VAL A O 1
ATOM 1216 N N . ALA A 1 161 ? -12.794 -18.712 5.682 1.00 91.31 161 ALA A N 1
ATOM 1217 C CA . ALA A 1 161 ? -12.008 -18.434 4.482 1.00 91.31 161 ALA A CA 1
ATOM 1218 C C . ALA A 1 161 ? -11.179 -17.147 4.619 1.00 91.31 161 ALA A C 1
ATOM 1220 O O . ALA A 1 161 ? -9.991 -17.142 4.293 1.00 91.31 161 ALA A O 1
ATOM 1221 N N . LEU A 1 162 ? -11.775 -16.078 5.159 1.00 90.94 162 LEU A N 1
ATOM 1222 C CA . LEU A 1 162 ? -11.085 -14.819 5.434 1.00 90.94 162 LEU A CA 1
ATOM 1223 C C . LEU A 1 162 ? -9.980 -14.998 6.484 1.00 90.94 162 LEU A C 1
ATOM 1225 O O . LEU A 1 162 ? -8.874 -14.500 6.296 1.00 90.94 162 LEU A O 1
ATOM 1229 N N . GLN A 1 163 ? -10.247 -15.733 7.566 1.00 91.50 163 GLN A N 1
ATOM 1230 C CA . GLN A 1 163 ? -9.255 -16.002 8.606 1.00 91.50 163 GLN A CA 1
ATOM 1231 C C . GLN A 1 163 ? -8.051 -16.780 8.060 1.00 91.50 163 GLN A C 1
ATOM 1233 O O . GLN A 1 163 ? -6.910 -16.430 8.360 1.00 91.50 163 GLN A O 1
ATOM 1238 N N . MET A 1 164 ? -8.289 -17.806 7.240 1.00 93.50 164 MET A N 1
ATOM 1239 C CA . MET A 1 164 ? -7.221 -18.587 6.612 1.00 93.50 164 MET A CA 1
ATOM 1240 C C . MET A 1 164 ? -6.421 -17.746 5.608 1.00 93.50 164 MET A C 1
ATOM 1242 O O . MET A 1 164 ? -5.194 -17.794 5.610 1.00 93.50 164 MET A O 1
ATOM 1246 N N . ALA A 1 165 ? -7.087 -16.904 4.812 1.00 90.19 165 ALA A N 1
ATOM 1247 C CA . ALA A 1 165 ? -6.409 -15.977 3.905 1.00 90.19 165 ALA A CA 1
ATOM 1248 C C . ALA A 1 165 ? -5.524 -14.968 4.663 1.00 90.19 165 ALA A C 1
ATOM 1250 O O . ALA A 1 165 ? -4.380 -14.736 4.277 1.00 90.19 165 ALA A O 1
ATOM 1251 N N . VAL A 1 166 ? -6.017 -14.414 5.779 1.00 92.00 166 VAL A N 1
ATOM 1252 C CA . VAL A 1 166 ? -5.252 -13.512 6.662 1.00 92.00 166 VAL A CA 1
ATOM 1253 C C . VAL A 1 166 ? -4.064 -14.228 7.311 1.00 92.00 166 VAL A C 1
ATOM 1255 O O . VAL A 1 166 ? -3.005 -13.626 7.472 1.00 92.00 166 VAL A O 1
ATOM 1258 N N . ALA A 1 167 ? -4.204 -15.515 7.639 1.00 87.88 167 ALA A N 1
ATOM 1259 C CA . ALA A 1 167 ? -3.115 -16.353 8.142 1.00 87.88 167 ALA A CA 1
ATOM 1260 C C . ALA A 1 167 ? -2.076 -16.735 7.062 1.00 87.88 167 ALA A C 1
ATOM 1262 O O . ALA A 1 167 ? -1.089 -17.399 7.377 1.00 87.88 167 ALA A O 1
ATOM 1263 N N . GLY A 1 168 ? -2.274 -16.315 5.806 1.00 88.50 168 GLY A N 1
ATOM 1264 C CA . GLY A 1 168 ? -1.367 -16.578 4.687 1.00 88.50 168 GLY A CA 1
ATOM 1265 C C . GLY A 1 168 ? -1.604 -17.916 3.984 1.00 88.50 168 GLY A C 1
ATOM 1266 O O . GLY A 1 168 ? -0.778 -18.329 3.172 1.00 88.50 168 GLY A O 1
ATOM 1267 N N . THR A 1 169 ? -2.708 -18.603 4.281 1.00 92.38 169 THR A N 1
ATOM 1268 C CA . THR A 1 169 ? -3.073 -19.862 3.626 1.00 92.38 169 THR A CA 1
ATOM 1269 C C . THR A 1 169 ? -3.496 -19.612 2.177 1.00 92.38 169 THR A C 1
ATOM 1271 O O . THR A 1 169 ? -4.237 -18.670 1.878 1.00 92.38 169 THR A O 1
ATOM 1274 N N . GLY A 1 170 ? -3.018 -20.456 1.259 1.00 87.88 170 GLY A N 1
ATOM 1275 C CA . GLY A 1 170 ? -3.270 -20.302 -0.172 1.00 87.88 170 GLY A CA 1
ATOM 1276 C C . GLY A 1 170 ? -4.724 -20.587 -0.558 1.00 87.88 170 GLY A C 1
ATOM 1277 O O . GLY A 1 170 ? -5.412 -21.386 0.073 1.00 87.88 170 GLY A O 1
ATOM 1278 N N . ARG A 1 171 ? -5.193 -19.972 -1.651 1.00 89.56 171 ARG A N 1
ATOM 1279 C CA . ARG A 1 171 ? -6.575 -20.107 -2.148 1.00 89.56 171 ARG A CA 1
ATOM 1280 C C . ARG A 1 171 ? -7.023 -21.562 -2.354 1.00 89.56 171 ARG A C 1
ATOM 1282 O O . ARG A 1 171 ? -8.157 -21.896 -2.028 1.00 89.56 171 ARG A O 1
ATOM 1289 N N . GLU A 1 172 ? -6.144 -22.413 -2.880 1.00 89.62 172 GLU A N 1
ATOM 1290 C CA . GLU A 1 172 ? -6.425 -23.835 -3.144 1.00 89.62 172 GLU A CA 1
ATOM 1291 C C . GLU A 1 172 ? -6.590 -24.642 -1.845 1.00 89.62 172 GLU A C 1
ATOM 1293 O O . GLU A 1 172 ? -7.467 -25.497 -1.735 1.00 89.62 172 GLU A O 1
ATOM 1298 N N . GLU A 1 173 ? -5.796 -24.331 -0.820 1.00 90.25 173 GLU A N 1
ATOM 1299 C CA . GLU A 1 173 ? -5.889 -24.972 0.495 1.00 90.25 173 GLU A CA 1
ATOM 1300 C C . GLU A 1 173 ? -7.172 -24.560 1.227 1.00 90.25 173 GLU A C 1
ATOM 1302 O O . GLU A 1 173 ? -7.829 -25.397 1.853 1.00 90.25 173 GLU A O 1
ATOM 1307 N N . VAL A 1 174 ? -7.577 -23.291 1.096 1.00 92.44 174 VAL A N 1
ATOM 1308 C CA . VAL A 1 174 ? -8.867 -22.807 1.608 1.00 92.44 174 VAL A CA 1
ATOM 1309 C C . VAL A 1 174 ? -10.029 -23.495 0.889 1.00 92.44 174 VAL A C 1
ATOM 1311 O O . VAL A 1 174 ? -10.974 -23.921 1.546 1.00 92.44 174 VAL A O 1
ATOM 1314 N N . GLU A 1 175 ? -9.957 -23.686 -0.432 1.00 91.31 175 GLU A N 1
ATOM 1315 C CA . GLU A 1 175 ? -10.980 -24.411 -1.200 1.00 91.31 175 GLU A CA 1
ATOM 1316 C C . GLU A 1 175 ? -11.208 -25.831 -0.662 1.00 91.31 175 GLU A C 1
ATOM 1318 O O . GLU A 1 175 ? -12.344 -26.226 -0.379 1.00 91.31 175 GLU A O 1
ATOM 1323 N N . VAL A 1 176 ? -10.124 -26.587 -0.469 1.00 92.50 176 VAL A N 1
ATOM 1324 C CA . VAL A 1 176 ? -10.180 -27.950 0.078 1.00 92.50 176 VAL A CA 1
ATOM 1325 C C . VAL A 1 176 ? -10.755 -27.946 1.493 1.00 92.50 176 VAL A C 1
ATOM 1327 O O . VAL A 1 176 ? -11.579 -28.803 1.830 1.00 92.50 176 VAL A O 1
ATOM 1330 N N . HIS A 1 177 ? -10.359 -26.974 2.318 1.00 90.06 177 HIS A N 1
ATOM 1331 C CA . HIS A 1 177 ? -10.862 -26.842 3.680 1.00 90.06 177 HIS A CA 1
ATOM 1332 C C . HIS A 1 177 ? -12.368 -26.563 3.711 1.00 90.06 177 HIS A C 1
ATOM 1334 O O . HIS A 1 177 ? -13.090 -27.214 4.464 1.00 90.06 177 HIS A O 1
ATOM 1340 N N . LEU A 1 178 ? -12.866 -25.670 2.853 1.00 91.50 178 LEU A N 1
ATOM 1341 C CA . LEU A 1 178 ? -14.289 -25.340 2.774 1.00 91.50 178 LEU A CA 1
ATOM 1342 C C . LEU A 1 178 ? -15.140 -26.531 2.328 1.00 91.50 178 LEU A C 1
ATOM 1344 O O . LEU A 1 178 ? -16.168 -26.814 2.945 1.00 91.50 178 LEU A O 1
ATOM 1348 N N . ARG A 1 179 ? -14.693 -27.285 1.317 1.00 91.38 179 ARG A N 1
ATOM 1349 C CA . ARG A 1 179 ? -15.403 -28.499 0.885 1.00 91.38 179 ARG A CA 1
ATOM 1350 C C . ARG A 1 179 ? -15.448 -29.555 1.984 1.00 91.38 179 ARG A C 1
ATOM 1352 O O . ARG A 1 179 ? -16.483 -30.175 2.201 1.00 91.38 179 ARG A O 1
ATOM 1359 N N . ARG A 1 180 ? -14.340 -29.751 2.702 1.00 90.12 180 ARG A N 1
ATOM 1360 C CA . ARG A 1 180 ? -14.234 -30.790 3.734 1.00 90.12 180 ARG A CA 1
ATOM 1361 C C . ARG A 1 180 ? -14.962 -30.431 5.030 1.00 90.12 180 ARG A C 1
ATOM 1363 O O . ARG A 1 180 ? -15.588 -31.306 5.619 1.00 90.12 180 ARG A O 1
ATOM 1370 N N . ALA A 1 181 ? -14.834 -29.192 5.500 1.00 87.56 181 ALA A N 1
ATOM 1371 C CA . ALA A 1 181 ? -15.363 -28.763 6.794 1.00 87.56 181 ALA A CA 1
ATOM 1372 C C . ALA A 1 181 ? -16.828 -28.314 6.715 1.00 87.56 181 ALA A C 1
ATOM 1374 O O . ALA A 1 181 ? -17.588 -28.557 7.648 1.00 87.56 181 ALA A O 1
ATOM 1375 N N . PHE A 1 182 ? -17.226 -27.689 5.602 1.00 85.12 182 PHE A N 1
ATOM 1376 C CA . PHE A 1 182 ? -18.566 -27.123 5.430 1.00 85.12 182 PHE A CA 1
ATOM 1377 C C . PHE A 1 182 ? -19.423 -27.873 4.405 1.00 85.12 182 PHE A C 1
ATOM 1379 O O . PHE A 1 182 ? -20.607 -27.575 4.296 1.00 85.12 182 PHE A O 1
ATOM 1386 N N . GLY A 1 183 ? -18.867 -28.854 3.680 1.00 86.44 183 GLY A N 1
ATOM 1387 C CA . GLY A 1 183 ? -19.624 -29.658 2.714 1.00 86.44 183 GLY A CA 1
ATOM 1388 C C . GLY A 1 183 ? -20.123 -28.861 1.507 1.00 86.44 183 GLY A C 1
ATOM 1389 O O . GLY A 1 183 ? -21.139 -29.219 0.926 1.00 86.44 183 GLY A O 1
ATOM 1390 N N . LEU A 1 184 ? -19.456 -27.755 1.160 1.00 85.00 184 LEU A N 1
ATOM 1391 C CA . LEU A 1 184 ? -19.885 -26.876 0.072 1.00 85.00 184 LEU A CA 1
ATOM 1392 C C . LEU A 1 184 ? -19.557 -27.485 -1.296 1.00 85.00 184 LEU A C 1
ATOM 1394 O O . LEU A 1 184 ? -18.388 -27.729 -1.594 1.00 85.00 184 LEU A O 1
ATOM 1398 N N . ASP A 1 185 ? -20.570 -27.653 -2.146 1.00 83.06 185 ASP A N 1
ATOM 1399 C CA . ASP A 1 185 ? -20.389 -28.134 -3.522 1.00 83.06 185 ASP A CA 1
ATOM 1400 C C . ASP A 1 185 ? -19.638 -27.108 -4.393 1.00 83.06 185 ASP A C 1
ATOM 1402 O O . ASP A 1 185 ? -18.739 -27.471 -5.156 1.00 83.06 185 ASP A O 1
ATOM 1406 N N . ASP A 1 186 ? -19.945 -25.814 -4.226 1.00 85.31 186 ASP A N 1
ATOM 1407 C CA . ASP A 1 186 ? -19.314 -24.712 -4.962 1.00 85.31 186 ASP A CA 1
ATOM 1408 C C . ASP A 1 186 ? -18.774 -23.602 -4.031 1.00 85.31 186 ASP A C 1
ATOM 1410 O O . ASP A 1 186 ? -19.504 -22.680 -3.658 1.00 85.31 186 ASP A O 1
ATOM 1414 N N . PRO A 1 187 ? -17.484 -23.659 -3.641 1.00 88.31 187 PRO A N 1
ATOM 1415 C CA . PRO A 1 187 ? -16.835 -22.615 -2.846 1.00 88.31 187 PRO A CA 1
ATOM 1416 C C . PRO A 1 187 ? -16.337 -21.417 -3.679 1.00 88.31 187 PRO A C 1
ATOM 1418 O O . PRO A 1 187 ? -15.853 -20.442 -3.098 1.00 88.31 187 PRO A O 1
ATOM 1421 N N . ALA A 1 188 ? -16.431 -21.450 -5.017 1.00 88.12 188 ALA A N 1
ATOM 1422 C CA . ALA A 1 188 ? -15.916 -20.395 -5.893 1.00 88.12 188 ALA A CA 1
ATOM 1423 C C . A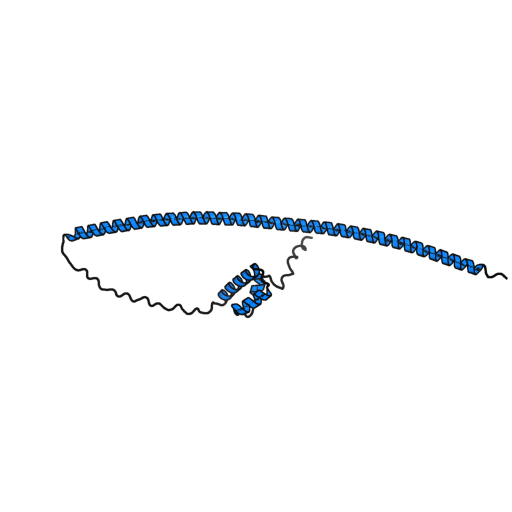LA A 1 188 ? -16.408 -18.972 -5.552 1.00 88.12 188 ALA A C 1
ATOM 1425 O O . ALA A 1 188 ? -15.555 -18.084 -5.489 1.00 88.12 188 ALA A O 1
ATOM 1426 N N . PRO A 1 189 ? -17.704 -18.716 -5.265 1.00 88.81 189 PRO A N 1
ATOM 1427 C CA . PRO A 1 189 ? -18.168 -17.366 -4.933 1.00 88.81 189 PRO A CA 1
ATOM 1428 C C . PRO A 1 189 ? -17.573 -16.821 -3.626 1.00 88.81 189 PRO A C 1
ATOM 1430 O O . PRO A 1 189 ? -17.313 -15.625 -3.529 1.00 88.81 189 PRO A O 1
ATOM 1433 N N . ILE A 1 190 ? -17.304 -17.683 -2.639 1.00 88.88 190 ILE A N 1
ATOM 1434 C CA . ILE A 1 190 ? -16.671 -17.284 -1.370 1.00 88.88 190 ILE A CA 1
ATOM 1435 C C . ILE A 1 190 ? -15.190 -16.968 -1.601 1.00 88.88 190 ILE A C 1
ATOM 1437 O O . ILE A 1 190 ? -14.667 -15.972 -1.105 1.00 88.88 190 ILE A O 1
ATOM 1441 N N . LEU A 1 191 ? -14.509 -17.800 -2.390 1.00 90.62 191 LEU A N 1
ATOM 1442 C CA . LEU A 1 191 ? -13.097 -17.604 -2.714 1.00 90.62 191 LEU A CA 1
ATOM 1443 C C . LEU A 1 191 ? -12.870 -16.375 -3.600 1.00 90.62 191 LEU A C 1
ATOM 1445 O O . LEU A 1 191 ? -11.856 -15.703 -3.443 1.00 90.62 191 LEU A O 1
ATOM 1449 N N . ASP A 1 192 ? -13.790 -16.071 -4.517 1.00 90.62 192 ASP A N 1
ATOM 1450 C CA . ASP A 1 192 ? -13.738 -14.865 -5.350 1.00 90.62 192 ASP A CA 1
ATOM 1451 C C . ASP A 1 192 ? -13.944 -13.584 -4.536 1.00 90.62 192 ASP A C 1
ATOM 1453 O O . ASP A 1 192 ? -13.370 -12.551 -4.869 1.00 90.62 192 ASP A O 1
ATOM 1457 N N . ASP A 1 193 ? -14.723 -13.645 -3.462 1.00 86.38 193 ASP A N 1
ATOM 1458 C CA . ASP A 1 193 ? -14.935 -12.512 -2.569 1.00 86.38 193 ASP A CA 1
ATOM 1459 C C . ASP A 1 193 ? -13.742 -12.280 -1.614 1.00 86.38 193 ASP A C 1
ATOM 1461 O O . ASP A 1 193 ? -13.356 -11.135 -1.384 1.00 86.38 193 ASP A O 1
ATOM 1465 N N . VAL A 1 194 ? -13.088 -13.345 -1.130 1.00 88.81 194 VAL A N 1
ATOM 1466 C CA . VAL A 1 194 ? -11.921 -13.242 -0.225 1.00 88.81 194 VAL A CA 1
ATOM 1467 C C . VAL A 1 194 ? -10.605 -12.984 -0.971 1.00 88.81 194 VAL A C 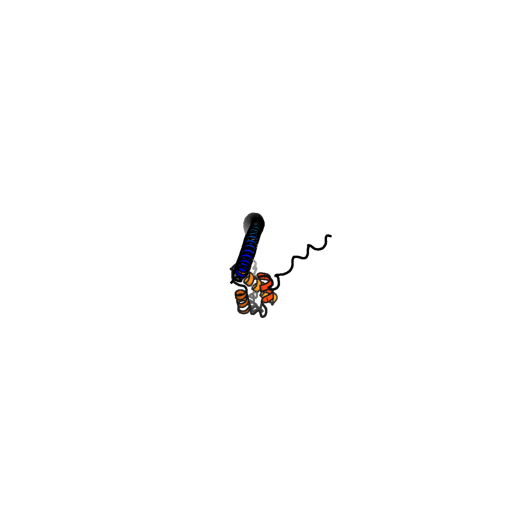1
ATOM 1469 O O . VAL A 1 194 ? -9.802 -12.158 -0.543 1.00 88.81 194 VAL A O 1
ATOM 1472 N N . PHE A 1 195 ? -10.360 -13.685 -2.082 1.00 85.94 195 PHE A N 1
ATOM 1473 C CA . PHE A 1 195 ? -9.103 -13.614 -2.844 1.00 85.94 195 PHE A CA 1
ATOM 1474 C C . PHE A 1 195 ? -9.210 -12.780 -4.130 1.00 85.94 195 PHE A C 1
ATOM 1476 O O . PHE A 1 195 ? -8.217 -12.621 -4.842 1.00 85.94 195 PHE A O 1
ATOM 1483 N N . GLY A 1 196 ? -10.398 -12.265 -4.452 1.00 82.62 196 GLY A N 1
ATOM 1484 C CA . GLY A 1 196 ? -10.690 -11.611 -5.725 1.00 82.62 196 GLY A CA 1
ATOM 1485 C C . GLY A 1 196 ? -11.054 -12.608 -6.833 1.00 82.62 196 GLY A C 1
ATOM 1486 O O . GLY A 1 196 ? -10.558 -13.741 -6.883 1.00 82.62 196 GLY A O 1
ATOM 1487 N N . SER A 1 197 ? -11.923 -12.188 -7.760 1.00 78.38 197 SER A N 1
ATOM 1488 C CA . SER A 1 197 ? -12.337 -13.027 -8.888 1.00 78.38 197 SER A CA 1
ATOM 1489 C C . SER A 1 197 ? -11.144 -13.466 -9.737 1.00 78.38 197 SER A C 1
ATOM 1491 O O . SER A 1 197 ? -10.370 -12.624 -10.202 1.00 78.38 197 SER A O 1
ATOM 1493 N N . ARG A 1 198 ? -11.050 -14.766 -10.063 1.00 60.31 198 ARG A N 1
ATOM 1494 C CA . ARG A 1 198 ? -10.045 -15.298 -11.021 1.00 60.31 198 ARG A CA 1
ATOM 1495 C C . ARG A 1 198 ? -10.077 -14.610 -12.395 1.00 60.31 198 ARG A C 1
ATOM 1497 O O . ARG A 1 198 ? -9.125 -14.710 -13.163 1.00 60.31 198 ARG A O 1
ATOM 1504 N N . THR A 1 199 ? -11.169 -13.920 -12.712 1.00 54.25 199 THR A N 1
ATOM 1505 C CA . THR A 1 199 ? -11.429 -13.213 -13.973 1.00 54.25 199 THR A CA 1
ATOM 1506 C C . THR A 1 199 ? -11.285 -11.684 -13.872 1.00 54.25 199 THR A C 1
ATOM 1508 O O . THR A 1 199 ? -11.484 -10.982 -14.863 1.00 54.25 199 THR A O 1
ATOM 1511 N N . GLY A 1 200 ? -10.884 -11.148 -12.712 1.00 48.06 200 GLY A N 1
ATOM 1512 C CA . GLY A 1 200 ? -10.851 -9.712 -12.398 1.00 48.06 200 GLY A CA 1
ATOM 1513 C C . GLY A 1 200 ? -9.600 -8.933 -12.829 1.00 48.06 200 GLY A C 1
ATOM 1514 O O . GLY A 1 200 ? -9.388 -7.828 -12.346 1.00 48.06 200 GLY A O 1
ATOM 1515 N N . GLY A 1 201 ? -8.772 -9.460 -13.736 1.00 45.19 201 GLY A N 1
ATOM 1516 C CA . GLY A 1 201 ? -7.555 -8.784 -14.220 1.00 45.19 201 GLY A CA 1
ATOM 1517 C C . GLY A 1 201 ? -7.764 -7.717 -15.308 1.00 45.19 201 GLY A C 1
ATOM 1518 O O . GLY A 1 201 ? -6.788 -7.194 -15.840 1.00 45.19 201 GLY A O 1
ATOM 1519 N N . ARG A 1 202 ? -9.003 -7.396 -15.707 1.00 48.03 202 ARG A N 1
ATOM 1520 C CA . ARG A 1 202 ? -9.279 -6.377 -16.737 1.00 48.03 202 ARG A CA 1
ATOM 1521 C C . ARG A 1 202 ? -10.603 -5.661 -16.479 1.00 48.03 202 ARG A C 1
ATOM 1523 O O . ARG A 1 202 ? -11.642 -6.175 -16.896 1.00 48.03 202 ARG A O 1
ATOM 1530 N N . ARG A 1 203 ? -10.544 -4.463 -15.876 1.00 44.56 203 ARG A N 1
ATOM 1531 C CA . ARG A 1 203 ? -11.264 -3.234 -16.294 1.00 44.56 203 ARG A CA 1
ATOM 1532 C C . ARG A 1 203 ? -11.326 -2.184 -15.175 1.00 44.56 203 ARG A C 1
ATOM 1534 O O . ARG A 1 203 ? -12.246 -2.174 -14.368 1.00 44.56 203 ARG A O 1
ATOM 1541 N N . SER A 1 204 ? -10.425 -1.214 -15.256 1.00 43.25 204 SER A N 1
ATOM 1542 C CA . SER A 1 204 ? -10.696 0.178 -14.874 1.00 43.25 204 SER A CA 1
ATOM 1543 C C . SER A 1 204 ? -9.806 1.125 -15.686 1.00 43.25 204 SER A C 1
ATOM 1545 O O . SER A 1 204 ? -9.194 2.038 -15.153 1.00 43.25 204 SER A O 1
ATOM 1547 N N . ASP A 1 205 ? -9.763 0.921 -17.008 1.00 45.12 205 ASP A N 1
ATOM 1548 C CA . ASP A 1 205 ? -9.214 1.904 -17.950 1.00 45.12 205 ASP A CA 1
ATOM 1549 C C . ASP A 1 205 ? -10.212 2.156 -19.090 1.00 45.12 205 ASP A C 1
ATOM 1551 O O . ASP A 1 205 ? -10.051 1.725 -20.228 1.00 45.12 205 ASP A O 1
ATOM 1555 N N . THR A 1 206 ? -11.339 2.785 -18.750 1.00 54.12 206 THR A N 1
ATOM 1556 C CA . THR A 1 206 ? -12.291 3.337 -19.735 1.00 54.12 206 THR A CA 1
ATOM 1557 C C . THR A 1 206 ? -12.772 4.743 -19.365 1.00 54.12 206 THR A C 1
ATOM 1559 O O . THR A 1 206 ? -13.836 5.177 -19.797 1.00 54.12 206 THR A O 1
ATOM 1562 N N . ARG A 1 207 ? -11.973 5.517 -18.618 1.00 51.81 207 ARG A N 1
ATOM 1563 C CA . ARG A 1 207 ? -12.195 6.965 -18.421 1.00 51.81 207 ARG A CA 1
ATOM 1564 C C . ARG A 1 207 ? -11.025 7.801 -18.951 1.00 51.81 207 ARG A C 1
ATOM 1566 O O . ARG A 1 207 ? -10.509 8.671 -18.266 1.00 51.81 207 ARG A O 1
ATOM 1573 N N . ARG A 1 208 ? -10.624 7.575 -20.206 1.00 49.41 208 ARG A N 1
ATOM 1574 C CA . ARG A 1 208 ? -9.814 8.546 -20.966 1.00 49.41 208 ARG A CA 1
ATOM 1575 C C . ARG A 1 208 ? -10.018 8.426 -22.478 1.00 49.41 208 ARG A C 1
ATOM 1577 O O . ARG A 1 208 ? -9.074 8.252 -23.238 1.00 49.41 208 ARG A O 1
ATOM 1584 N N . ARG A 1 209 ? -11.272 8.499 -22.935 1.00 50.78 209 ARG A N 1
ATOM 1585 C CA . ARG A 1 209 ? -11.590 8.747 -24.354 1.00 50.78 209 ARG A CA 1
ATOM 1586 C C . ARG A 1 209 ? -12.990 9.348 -24.523 1.00 50.78 209 ARG A C 1
ATOM 1588 O O . ARG A 1 209 ? -13.865 8.748 -25.125 1.00 50.78 209 ARG A O 1
ATOM 1595 N N . ALA A 1 210 ? -13.195 10.524 -23.935 1.00 50.16 210 ALA A N 1
ATOM 1596 C CA . ALA A 1 210 ? -14.265 11.460 -24.294 1.00 50.16 210 ALA A CA 1
ATOM 1597 C C . ALA A 1 210 ? -13.967 12.827 -23.652 1.00 50.16 210 ALA A C 1
ATOM 1599 O O . ALA A 1 210 ? -14.541 13.185 -22.632 1.00 50.16 210 ALA A O 1
ATOM 1600 N N . ALA A 1 211 ? -12.980 13.522 -24.210 1.00 47.50 211 ALA A N 1
ATOM 1601 C CA . ALA A 1 211 ? -12.799 14.971 -24.129 1.00 47.50 211 ALA A CA 1
ATOM 1602 C C . ALA A 1 211 ? -11.801 15.328 -25.240 1.00 47.50 211 ALA A C 1
ATOM 1604 O O . ALA A 1 211 ? -10.607 15.505 -25.003 1.00 47.50 211 ALA A O 1
ATOM 1605 N N . GLY A 1 212 ? -12.296 15.224 -26.473 1.00 46.41 212 GLY A N 1
ATOM 1606 C CA . GLY A 1 212 ? -11.882 16.110 -27.553 1.00 46.41 212 GLY A CA 1
ATOM 1607 C C . GLY A 1 212 ? -12.826 17.299 -27.544 1.00 46.41 212 GLY A C 1
ATOM 1608 O O . GLY A 1 212 ? -13.992 17.082 -27.135 1.00 46.41 212 GLY A O 1
#

Sequence (212 aa):
MNDCSGQGSIASDAAERVRSIVAAAESEAARIRYEAERDAQNHLRGAEEQSIRFLDDAKRQAEGLVEERRRRIEELSGRIVGSSEALLERIDNADAVRLQLDALVHALGETADRATRDSGAGSAEHFQAPLRTSPAPTYEPPPAASPPAPKDQFDGSRLVALQMAVAGTGREEVEVHLRRAFGLDDPAPILDDVFGSRTGGRRSDTRRRAAG

Foldseek 3Di:
DDDPPVVVVVVVVVVVVVVVVVVVVVVVVVVVVVVVVVVVVVVVVVVVVVVVVVVVVVVVVVVVVVVVVVVVVVVVVVVVVVVVVVVVVVVVVVVVVVVVVVVVVVVVVVVVVVVCVVCVVDDDDDPPDPPPPDDDPPPPPPPPDDPPDPVVLLVVLLVVLLVCVVVVHDLVRSVVCCCVVSVDPDCQVSSCVRVNHPPPPDDDPPPPPPDD

Radius of gyration: 46.95 Å; chains: 1; bounding box: 113×47×146 Å

pLDDT: mean 82.63, std 19.55, range [37.94, 98.69]

Secondary structure (DSSP, 8-state):
---SHHHHHHHHHHHHHHHHHHHHHHHHHHHHHHHHHHHHHHHHHHHHHHHHHHHHHHHHHHHHHHHHHHHHHHHHHHHHHHHHHHHHHHHHHHHHHHHHHHHHHHHHHHHHHHHHHHHTTS-----------PPP---PPPP--PPPPHHHHHHHHHHHHHHHHHTT--HHHHHHHHHHHH--S--HHHHHHHH--TT-SS-S--SSS---